Protein AF-L1J061-F1 (afdb_monomer_lite)

Organism: Guillardia theta (strain CCMP2712) (NCBI:txid905079)

pLDDT: mean 93.83, std 12.1, range [33.31, 98.88]

Structure (mmCIF, N/CA/C/O backbone):
data_AF-L1J061-F1
#
_entry.id   AF-L1J061-F1
#
loop_
_atom_site.group_PDB
_atom_site.id
_atom_site.type_symbol
_atom_site.label_atom_id
_atom_site.label_alt_id
_atom_site.label_comp_id
_atom_site.label_asym_id
_atom_site.label_entity_id
_atom_site.label_seq_id
_atom_site.pdbx_PDB_ins_code
_atom_site.Cartn_x
_atom_site.Cartn_y
_atom_site.Cartn_z
_atom_site.occupancy
_atom_site.B_iso_or_equiv
_atom_site.auth_seq_id
_atom_site.auth_comp_id
_atom_site.auth_asym_id
_atom_site.auth_atom_id
_atom_site.pdbx_PDB_model_num
ATOM 1 N N . MET A 1 1 ? 3.380 5.075 -16.850 1.00 95.19 1 MET A N 1
ATOM 2 C CA . MET A 1 1 ? 2.898 6.401 -16.403 1.00 95.19 1 MET A CA 1
ATOM 3 C C . MET A 1 1 ? 3.981 7.424 -16.669 1.00 95.19 1 MET A C 1
ATOM 5 O O . MET A 1 1 ? 5.150 7.070 -16.570 1.00 95.19 1 MET A O 1
ATOM 9 N N . ASN A 1 2 ? 3.601 8.640 -17.056 1.00 95.25 2 ASN A N 1
ATOM 10 C CA . ASN A 1 2 ? 4.540 9.756 -17.216 1.00 95.25 2 ASN A CA 1
ATOM 11 C C . ASN A 1 2 ? 4.796 10.473 -15.870 1.00 95.25 2 ASN A C 1
ATOM 13 O O . ASN A 1 2 ? 4.214 10.103 -14.850 1.00 95.25 2 ASN A O 1
ATOM 17 N N . VAL A 1 3 ? 5.642 11.511 -15.877 1.00 97.06 3 VAL A N 1
ATOM 18 C CA . VAL A 1 3 ? 5.985 12.310 -14.685 1.00 97.06 3 VAL A CA 1
ATOM 19 C C . VAL A 1 3 ? 4.749 12.862 -13.968 1.00 97.06 3 VAL A C 1
ATOM 21 O O . VAL A 1 3 ? 4.656 12.754 -12.750 1.00 97.06 3 VAL A O 1
ATOM 24 N N . GLU A 1 4 ? 3.796 13.449 -14.695 1.00 97.75 4 GLU A N 1
ATOM 25 C CA . GLU A 1 4 ? 2.599 14.062 -14.099 1.00 97.75 4 GLU A CA 1
ATOM 26 C C . GLU A 1 4 ? 1.710 13.019 -13.417 1.00 97.75 4 GLU A C 1
ATOM 28 O O . GLU A 1 4 ? 1.216 13.241 -12.314 1.00 97.75 4 GLU A O 1
ATOM 33 N N . GLU A 1 5 ? 1.541 11.861 -14.054 1.00 97.88 5 GLU A N 1
ATOM 34 C CA . GLU A 1 5 ? 0.750 10.754 -13.526 1.00 97.88 5 GLU A CA 1
ATOM 35 C C . GLU A 1 5 ? 1.397 10.129 -12.289 1.00 97.88 5 GLU A C 1
ATOM 37 O O . GLU A 1 5 ? 0.685 9.887 -11.316 1.00 97.88 5 GLU A O 1
ATOM 42 N N . VAL A 1 6 ? 2.723 9.917 -12.300 1.00 98.44 6 VAL A N 1
ATOM 43 C CA . VAL A 1 6 ? 3.486 9.416 -11.140 1.00 98.44 6 VAL A CA 1
ATOM 44 C C . VAL A 1 6 ? 3.450 10.421 -9.985 1.00 98.44 6 VAL A C 1
ATOM 46 O O . VAL A 1 6 ? 3.185 10.048 -8.844 1.00 98.44 6 VAL A O 1
ATOM 49 N N . ASN A 1 7 ? 3.627 11.710 -10.276 1.00 98.62 7 ASN A N 1
ATOM 50 C CA . ASN A 1 7 ? 3.511 12.772 -9.280 1.00 98.62 7 ASN A CA 1
ATOM 51 C C . ASN A 1 7 ? 2.115 12.801 -8.648 1.00 98.62 7 ASN A C 1
ATOM 53 O O . ASN A 1 7 ? 1.988 12.897 -7.429 1.00 98.62 7 ASN A O 1
ATOM 57 N N . PHE A 1 8 ? 1.066 12.699 -9.468 1.00 97.88 8 PHE A N 1
ATOM 58 C CA . PHE A 1 8 ? -0.311 12.690 -8.990 1.00 97.88 8 PHE A CA 1
ATOM 59 C C . PHE A 1 8 ? -0.587 11.489 -8.079 1.00 97.88 8 PHE A C 1
ATOM 61 O O . PHE A 1 8 ? -1.077 11.681 -6.968 1.00 97.88 8 PHE A O 1
ATOM 68 N N . ILE A 1 9 ? -0.259 10.267 -8.514 1.00 98.38 9 ILE A N 1
ATOM 69 C CA . ILE A 1 9 ? -0.513 9.063 -7.710 1.00 98.38 9 ILE A CA 1
ATOM 70 C C . ILE A 1 9 ? 0.325 9.044 -6.428 1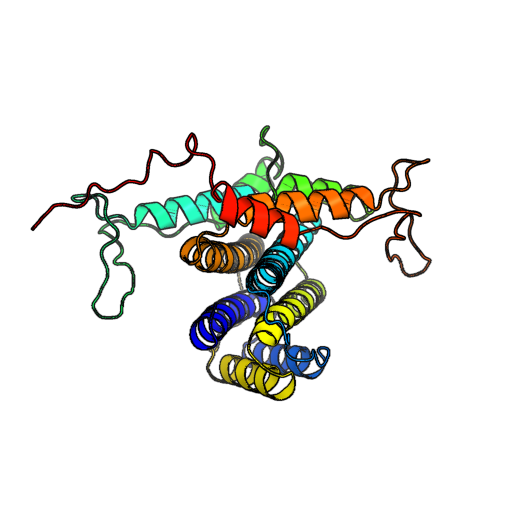.00 98.38 9 ILE A C 1
ATOM 72 O O . ILE A 1 9 ? -0.213 8.737 -5.370 1.00 98.38 9 ILE A O 1
ATOM 76 N N . GLY A 1 10 ? 1.594 9.460 -6.490 1.00 98.44 10 GLY A N 1
ATOM 77 C CA . GLY A 1 10 ? 2.449 9.581 -5.309 1.00 98.44 10 GLY A CA 1
ATOM 78 C C . GLY A 1 10 ? 1.891 10.556 -4.284 1.00 98.44 10 GLY A C 1
ATOM 79 O O . GLY A 1 10 ? 1.867 10.250 -3.096 1.00 98.44 10 GLY A O 1
ATOM 80 N N . LYS A 1 11 ? 1.367 11.702 -4.738 1.00 98.50 11 LYS A N 1
ATOM 81 C CA . LYS A 1 11 ? 0.682 12.644 -3.852 1.00 98.50 11 LYS A CA 1
ATOM 82 C C . LYS A 1 11 ? -0.539 12.002 -3.185 1.00 98.50 11 LYS A C 1
ATOM 84 O O . LYS A 1 11 ? -0.699 12.166 -1.983 1.00 98.50 11 LYS A O 1
ATOM 89 N N . MET A 1 12 ? -1.387 11.301 -3.943 1.00 98.31 12 MET A N 1
ATOM 90 C CA . MET A 1 12 ? -2.573 10.649 -3.372 1.00 98.31 12 MET A CA 1
ATOM 91 C C . MET A 1 12 ? -2.176 9.609 -2.319 1.00 98.31 12 MET A C 1
ATOM 93 O O . MET A 1 12 ? -2.720 9.632 -1.227 1.00 98.31 12 MET A O 1
ATOM 97 N N . ILE A 1 13 ? -1.170 8.772 -2.595 1.00 98.75 13 ILE A N 1
ATOM 98 C CA . ILE A 1 13 ? -0.658 7.794 -1.621 1.00 98.75 13 ILE A CA 1
ATOM 99 C C . ILE A 1 13 ? -0.134 8.496 -0.359 1.00 98.75 13 ILE A C 1
ATOM 101 O O . ILE A 1 13 ? -0.436 8.055 0.746 1.00 98.75 13 ILE A O 1
ATOM 105 N N . LEU A 1 14 ? 0.620 9.595 -0.493 1.00 98.44 14 LEU A N 1
ATOM 106 C CA . LEU A 1 14 ? 1.118 10.340 0.668 1.00 98.44 14 LEU A CA 1
ATOM 107 C C . LEU A 1 14 ? 0.007 11.028 1.473 1.00 98.44 14 LEU A C 1
ATOM 109 O O . LEU A 1 14 ? 0.139 11.122 2.691 1.00 98.44 14 LEU A O 1
ATOM 113 N N . ASP A 1 15 ? -1.068 11.494 0.830 1.00 98.31 15 ASP A N 1
ATOM 114 C CA . ASP A 1 15 ? -2.237 12.028 1.540 1.00 98.31 15 ASP A CA 1
ATOM 115 C C . ASP A 1 15 ? -2.855 10.929 2.438 1.00 98.31 15 ASP A C 1
ATOM 117 O O . ASP A 1 15 ? -3.084 11.179 3.619 1.00 98.31 15 ASP A O 1
ATOM 121 N N . GLU A 1 16 ? -3.005 9.696 1.942 1.00 98.69 16 GLU A N 1
ATOM 122 C CA . GLU A 1 16 ? -3.530 8.574 2.744 1.00 98.69 16 GLU A CA 1
ATOM 123 C C . GLU A 1 16 ? -2.538 8.084 3.819 1.00 98.69 16 GLU A C 1
ATOM 125 O O . GLU A 1 16 ? -2.922 7.688 4.920 1.00 98.69 16 GLU A O 1
ATOM 130 N N . VAL A 1 17 ? -1.228 8.167 3.560 1.00 98.69 17 VAL A N 1
ATOM 131 C CA . VAL A 1 17 ? -0.200 7.934 4.592 1.00 98.69 17 VAL A CA 1
ATOM 132 C C . VAL A 1 17 ? -0.309 8.965 5.721 1.00 98.69 17 VAL A C 1
ATOM 134 O O . VAL A 1 17 ? -0.084 8.625 6.885 1.00 98.69 17 VAL A O 1
ATOM 137 N N . MET A 1 18 ? -0.667 10.216 5.416 1.00 98.44 18 MET A N 1
ATOM 138 C CA . MET A 1 18 ? -0.926 11.229 6.443 1.00 98.44 18 MET A CA 1
ATOM 139 C C . MET A 1 18 ? -2.172 10.895 7.274 1.00 98.44 18 MET A C 1
ATOM 141 O O . MET A 1 18 ? -2.146 11.117 8.486 1.00 98.44 18 MET A O 1
ATOM 145 N N . GLU A 1 19 ? -3.218 10.323 6.667 1.00 98.44 19 GLU A N 1
ATOM 146 C CA . GLU A 1 19 ? -4.397 9.810 7.387 1.00 98.44 19 GLU A CA 1
ATOM 147 C C . GLU A 1 19 ? -4.012 8.652 8.320 1.00 98.44 19 GLU A C 1
ATOM 149 O O . GLU A 1 19 ? -4.315 8.689 9.515 1.00 98.44 19 GLU A O 1
ATOM 154 N N . LEU A 1 20 ? -3.202 7.702 7.839 1.00 98.69 20 LEU A N 1
ATOM 155 C CA . LEU A 1 20 ? -2.657 6.624 8.666 1.00 98.69 20 LEU A CA 1
ATOM 156 C C . LEU A 1 20 ? -1.828 7.155 9.851 1.00 98.69 20 LEU A C 1
ATOM 158 O O . LEU A 1 20 ? -1.995 6.697 10.983 1.00 98.69 20 LEU A O 1
ATOM 162 N N . LEU A 1 21 ? -0.937 8.127 9.629 1.00 98.56 21 LEU A N 1
ATOM 163 C CA . LEU A 1 21 ? -0.113 8.718 10.692 1.00 98.56 21 LEU A CA 1
ATOM 164 C C . LEU A 1 21 ? -0.959 9.467 11.733 1.00 98.56 21 LEU A C 1
ATOM 166 O O . LEU A 1 21 ? -0.643 9.416 12.926 1.00 98.56 21 LEU A O 1
ATOM 170 N N . ALA A 1 22 ? -2.052 10.113 11.319 1.00 98.31 22 ALA A N 1
ATOM 171 C CA . ALA A 1 22 ? -2.965 10.809 12.225 1.00 98.31 22 ALA A CA 1
ATOM 172 C C . ALA A 1 22 ? -3.604 9.871 13.266 1.00 98.31 22 ALA A C 1
ATOM 174 O O . ALA A 1 22 ? -4.005 10.322 14.338 1.00 98.31 22 ALA A O 1
ATOM 175 N N . THR A 1 23 ? -3.626 8.557 13.020 1.00 98.44 23 THR A N 1
ATOM 176 C CA . THR A 1 23 ? -4.105 7.562 13.998 1.00 98.44 23 THR A CA 1
ATOM 177 C C . THR A 1 23 ? -3.215 7.464 15.243 1.00 98.44 23 THR A C 1
ATOM 179 O O . THR A 1 23 ? -3.670 7.026 16.299 1.00 98.44 23 THR A O 1
ATOM 182 N N . VAL A 1 24 ? -1.952 7.903 15.163 1.00 98.19 24 VAL A N 1
ATOM 183 C CA . VAL A 1 24 ? -0.971 7.752 16.252 1.00 98.19 24 VAL A CA 1
ATOM 184 C C . VAL A 1 24 ? -0.284 9.057 16.653 1.00 98.19 24 VAL A C 1
ATOM 186 O O . VAL A 1 24 ? 0.104 9.200 17.816 1.00 98.19 24 VAL A O 1
ATOM 189 N N . MET A 1 25 ? -0.184 10.050 15.766 1.00 97.44 25 MET A N 1
ATOM 190 C CA . MET A 1 25 ? 0.569 11.280 16.033 1.00 97.44 25 MET A CA 1
ATOM 191 C C . MET A 1 25 ? -0.112 12.547 15.505 1.00 97.44 25 MET A C 1
ATOM 193 O O . MET A 1 25 ? -1.007 12.505 14.669 1.00 97.44 25 MET A O 1
ATOM 197 N N . ARG A 1 26 ? 0.294 13.698 16.053 1.00 98.00 26 ARG A N 1
ATOM 198 C CA . ARG A 1 26 ? -0.218 15.020 15.658 1.00 98.00 26 ARG A CA 1
ATOM 199 C C . ARG A 1 26 ? 0.385 15.463 14.317 1.00 98.00 26 ARG A C 1
ATOM 201 O O . ARG A 1 26 ? 1.503 15.042 14.009 1.00 98.00 26 ARG A O 1
ATOM 208 N N . PRO A 1 27 ? -0.306 16.322 13.548 1.00 97.19 27 PRO A N 1
ATOM 209 C CA . PRO A 1 27 ? 0.063 16.607 12.162 1.00 97.19 27 PRO A CA 1
ATOM 210 C C . PRO A 1 27 ? 1.484 17.150 11.981 1.00 97.19 27 PRO A C 1
ATOM 212 O O . PRO A 1 27 ? 2.171 16.740 11.050 1.00 97.19 27 PRO A O 1
ATOM 215 N N . GLU A 1 28 ? 1.971 18.007 12.881 1.00 97.44 28 GLU A N 1
ATOM 216 C CA . GLU A 1 28 ? 3.336 18.534 12.800 1.00 97.44 28 GLU A CA 1
ATOM 217 C C . GLU A 1 28 ? 4.395 17.430 12.945 1.00 97.44 28 GLU A C 1
ATOM 219 O O . GLU A 1 28 ? 5.363 17.389 12.189 1.00 97.44 28 GLU A O 1
ATOM 224 N N . VAL A 1 29 ? 4.159 16.472 13.848 1.00 98.12 29 VAL A N 1
ATOM 225 C CA . VAL A 1 29 ? 5.049 15.324 14.067 1.00 98.12 29 VAL A CA 1
ATOM 226 C C . VAL A 1 29 ? 4.965 14.346 12.895 1.00 98.12 29 VAL A C 1
ATOM 228 O O . VAL A 1 29 ? 5.995 13.838 12.459 1.00 98.12 29 VAL A O 1
ATOM 231 N N . ALA A 1 30 ? 3.762 14.117 12.355 1.00 98.12 30 ALA A N 1
ATOM 232 C CA . ALA A 1 30 ? 3.547 13.273 11.178 1.00 98.12 30 ALA A CA 1
ATOM 233 C C . ALA A 1 30 ? 4.310 13.796 9.955 1.00 98.12 30 ALA A C 1
ATOM 235 O O . ALA A 1 30 ? 5.050 13.043 9.321 1.00 98.12 30 ALA A O 1
ATOM 236 N N . LYS A 1 31 ? 4.185 15.095 9.656 1.00 98.38 31 LYS A N 1
ATOM 237 C CA . LYS A 1 31 ? 4.883 15.727 8.528 1.00 98.38 31 LYS A CA 1
ATOM 238 C C . LYS A 1 31 ? 6.396 15.655 8.687 1.00 98.38 31 LYS A C 1
ATOM 240 O O . LYS A 1 31 ? 7.096 15.337 7.727 1.00 98.38 31 LYS A O 1
ATOM 245 N N . ASP A 1 32 ? 6.909 15.942 9.880 1.00 98.25 32 ASP A N 1
ATOM 246 C CA . ASP A 1 32 ? 8.347 15.877 10.138 1.00 98.25 32 ASP A CA 1
ATOM 247 C C . ASP A 1 32 ? 8.878 14.445 10.018 1.00 98.25 32 ASP A C 1
ATOM 249 O O . ASP A 1 32 ? 9.869 14.232 9.320 1.00 98.25 32 ASP A O 1
ATOM 253 N N . ALA A 1 33 ? 8.174 13.457 10.579 1.00 98.00 33 ALA A N 1
ATOM 254 C CA . ALA A 1 33 ? 8.532 12.048 10.432 1.00 98.00 33 ALA A CA 1
ATOM 255 C C . ALA A 1 33 ? 8.558 11.616 8.958 1.00 98.00 33 ALA A C 1
ATOM 257 O O . ALA A 1 33 ? 9.525 11.000 8.515 1.00 98.00 33 ALA A O 1
ATOM 258 N N . LEU A 1 34 ? 7.540 11.988 8.176 1.00 98.06 34 LEU A N 1
ATOM 259 C CA . LEU A 1 34 ? 7.447 11.617 6.767 1.00 98.06 34 LEU A CA 1
ATOM 260 C C . LEU A 1 34 ? 8.571 12.242 5.927 1.00 98.06 34 LEU A C 1
ATOM 262 O O . LEU A 1 34 ? 9.193 11.551 5.120 1.00 98.06 34 LEU A O 1
ATOM 266 N N . LYS A 1 35 ? 8.904 13.519 6.162 1.00 98.62 35 LYS A N 1
ATOM 267 C CA . LYS A 1 35 ? 10.067 14.170 5.531 1.00 98.62 35 LYS A CA 1
ATOM 268 C C . LYS A 1 35 ? 11.377 13.483 5.912 1.00 98.62 35 LYS A C 1
ATOM 270 O O . LYS A 1 35 ? 12.219 13.293 5.037 1.00 98.62 35 LYS A O 1
ATOM 275 N N . THR A 1 36 ? 11.545 13.089 7.176 1.00 98.56 36 THR A N 1
ATOM 276 C CA . THR A 1 36 ? 12.719 12.325 7.621 1.00 98.56 36 THR A CA 1
ATOM 277 C C . THR A 1 36 ? 12.806 10.982 6.905 1.00 98.56 36 THR A C 1
ATOM 279 O O . THR A 1 36 ? 13.868 10.653 6.387 1.00 98.56 36 THR A O 1
ATOM 282 N N . TYR A 1 37 ? 11.703 10.238 6.789 1.00 98.50 37 TYR A N 1
ATOM 283 C CA . TYR A 1 37 ? 11.704 8.964 6.068 1.00 98.50 37 TYR A CA 1
ATOM 284 C C . TYR A 1 37 ? 12.079 9.140 4.602 1.00 98.50 37 TYR A C 1
ATOM 286 O O . TYR A 1 37 ? 12.918 8.387 4.116 1.00 98.50 37 TYR A O 1
ATOM 294 N N . ILE A 1 38 ? 11.540 10.153 3.918 1.00 98.56 38 ILE A N 1
ATOM 295 C CA . ILE A 1 38 ? 11.908 10.466 2.529 1.00 98.56 38 ILE A CA 1
ATOM 296 C C . ILE A 1 38 ? 13.404 10.794 2.419 1.00 98.56 38 ILE A C 1
ATOM 298 O O . ILE A 1 38 ? 14.075 10.316 1.507 1.00 98.56 38 ILE A O 1
ATOM 302 N N . GLU A 1 39 ? 13.944 11.590 3.343 1.00 98.12 39 GLU A N 1
ATOM 303 C CA . GLU A 1 39 ? 15.354 11.989 3.326 1.00 98.12 39 GLU A CA 1
ATOM 304 C C . GLU A 1 39 ? 16.299 10.798 3.555 1.00 98.12 39 GLU A C 1
ATOM 306 O O . GLU A 1 39 ? 17.265 10.628 2.809 1.00 98.12 39 GLU A O 1
ATOM 311 N N . GLU A 1 40 ? 15.992 9.948 4.540 1.00 97.12 40 GLU A N 1
ATOM 312 C CA . GLU A 1 40 ? 16.790 8.774 4.928 1.00 97.12 40 GLU A CA 1
ATOM 313 C C . GLU A 1 40 ? 16.620 7.568 3.992 1.00 97.12 40 GLU A C 1
ATOM 315 O O . GLU A 1 40 ? 17.369 6.590 4.085 1.00 97.12 40 GLU A O 1
ATOM 320 N N . SER A 1 41 ? 15.627 7.604 3.103 1.00 96.50 41 SER A N 1
ATOM 321 C CA . SER A 1 41 ? 15.434 6.572 2.085 1.00 96.50 41 SER A CA 1
ATOM 322 C C . SER A 1 41 ? 16.612 6.534 1.113 1.00 96.50 41 SER A C 1
ATOM 324 O O . SER A 1 41 ? 17.345 7.513 0.938 1.00 96.50 41 SER A O 1
ATOM 326 N N . LYS A 1 42 ? 16.818 5.384 0.468 1.00 94.00 42 LYS A N 1
ATOM 327 C CA . LYS A 1 42 ? 17.949 5.195 -0.449 1.00 94.00 42 LYS A CA 1
ATOM 328 C C . LYS A 1 42 ? 17.861 6.159 -1.632 1.00 94.00 42 LYS A C 1
ATOM 330 O O . LYS A 1 42 ? 16.779 6.427 -2.147 1.00 94.00 42 LYS A O 1
ATOM 335 N N . ASP A 1 43 ? 19.016 6.621 -2.099 1.00 96.06 43 ASP A N 1
ATOM 336 C CA . ASP A 1 43 ? 19.104 7.343 -3.366 1.00 96.06 43 ASP A CA 1
ATOM 337 C C . ASP A 1 43 ? 19.020 6.340 -4.516 1.00 96.06 43 ASP A C 1
ATOM 339 O O . ASP A 1 43 ? 19.985 5.638 -4.829 1.00 96.06 43 ASP A O 1
ATOM 343 N N . LEU A 1 44 ? 17.837 6.246 -5.117 1.00 94.25 44 LEU A N 1
ATOM 344 C CA . LEU A 1 44 ? 17.586 5.368 -6.250 1.00 94.25 44 LEU A CA 1
ATOM 345 C C . LEU A 1 44 ? 17.935 6.095 -7.556 1.00 94.25 44 LEU A C 1
ATOM 347 O O . LEU A 1 44 ? 17.440 7.202 -7.792 1.00 94.25 44 LEU A O 1
ATOM 351 N N . PRO A 1 45 ? 18.797 5.523 -8.414 1.00 93.31 45 PRO A N 1
ATOM 352 C CA . PRO A 1 45 ? 19.055 6.112 -9.718 1.00 93.31 45 PRO A CA 1
ATOM 353 C C . PRO A 1 45 ? 17.772 6.093 -10.552 1.00 93.31 45 PRO A C 1
ATOM 355 O O . PRO A 1 45 ? 16.978 5.160 -10.446 1.00 93.31 45 PRO A O 1
ATOM 358 N N . ILE A 1 46 ? 17.602 7.096 -11.418 1.00 93.62 46 ILE A N 1
ATOM 359 C CA . ILE A 1 46 ? 16.509 7.069 -12.390 1.00 93.62 46 ILE A CA 1
ATOM 360 C C . ILE A 1 46 ? 16.615 5.799 -13.242 1.00 93.62 46 ILE A C 1
ATOM 362 O O . ILE A 1 46 ? 17.703 5.433 -13.704 1.00 93.62 46 ILE A O 1
ATOM 366 N N . LEU A 1 47 ? 15.485 5.136 -13.462 1.00 90.69 47 LEU A N 1
ATOM 367 C CA . LEU A 1 47 ? 15.395 3.967 -14.318 1.00 90.69 47 LEU A CA 1
ATOM 368 C C . LEU A 1 47 ? 15.629 4.382 -15.775 1.00 90.69 47 LEU A C 1
ATOM 370 O O . LEU A 1 47 ? 14.717 4.789 -16.494 1.00 90.69 47 LEU A O 1
ATOM 374 N N . ALA A 1 48 ? 16.871 4.256 -16.226 1.00 81.75 48 ALA A N 1
ATOM 375 C CA . ALA A 1 48 ? 17.239 4.458 -17.618 1.00 81.75 48 ALA A CA 1
ATOM 376 C C . ALA A 1 48 ? 16.951 3.178 -18.420 1.00 81.75 48 ALA A C 1
ATOM 378 O O . ALA A 1 48 ? 17.819 2.318 -18.566 1.00 81.75 48 ALA A O 1
ATOM 379 N N . THR A 1 49 ? 15.725 3.035 -18.930 1.00 83.12 49 THR A N 1
ATOM 380 C CA . THR A 1 49 ? 15.356 1.938 -19.837 1.00 83.12 49 THR A CA 1
ATOM 381 C C . THR A 1 49 ? 14.645 2.450 -21.086 1.00 83.12 49 THR A C 1
ATOM 383 O O . THR A 1 49 ? 13.753 3.291 -21.007 1.00 83.12 49 THR A O 1
ATOM 386 N N . GLU A 1 50 ? 15.031 1.920 -22.248 1.00 84.62 50 GLU A N 1
ATOM 387 C CA . GLU A 1 50 ? 14.293 2.095 -23.508 1.00 84.62 50 GLU A CA 1
ATOM 388 C C . GLU A 1 50 ? 13.200 1.021 -23.682 1.00 84.62 50 GLU A C 1
ATOM 390 O O . GLU A 1 50 ? 12.333 1.140 -24.548 1.00 84.62 50 GLU A O 1
ATOM 395 N N . ASP A 1 51 ? 13.207 -0.026 -22.846 1.00 92.06 51 ASP A N 1
ATOM 396 C CA . ASP A 1 51 ? 12.181 -1.065 -22.849 1.00 92.06 51 ASP A CA 1
ATOM 397 C C . ASP A 1 51 ? 10.968 -0.622 -22.028 1.00 92.06 51 ASP A C 1
ATOM 399 O O . ASP A 1 51 ? 10.937 -0.712 -20.796 1.00 92.06 51 ASP A O 1
ATOM 403 N N . ASN A 1 52 ? 9.929 -0.193 -22.742 1.00 93.19 52 ASN A N 1
ATOM 404 C CA . ASN A 1 52 ? 8.657 0.216 -22.159 1.00 93.19 52 ASN A CA 1
ATOM 405 C C . ASN A 1 52 ? 8.007 -0.882 -21.291 1.00 93.19 52 ASN A C 1
ATOM 407 O O . ASN A 1 52 ? 7.320 -0.565 -20.324 1.00 93.19 52 ASN A O 1
ATOM 411 N N . SER A 1 53 ? 8.226 -2.165 -21.593 1.00 96.62 53 SER A N 1
ATOM 412 C CA . SER A 1 53 ? 7.690 -3.278 -20.791 1.00 96.62 53 SER A CA 1
ATOM 413 C C . SER A 1 53 ? 8.375 -3.347 -19.433 1.00 96.62 53 SER A C 1
ATOM 415 O O . SER A 1 53 ? 7.712 -3.593 -18.431 1.00 96.62 53 SER A O 1
ATOM 417 N N . ASN A 1 54 ? 9.686 -3.080 -19.392 1.00 96.62 54 ASN A N 1
ATOM 418 C CA . ASN A 1 54 ? 10.421 -2.994 -18.137 1.00 96.62 54 ASN A CA 1
ATOM 419 C C . ASN A 1 54 ? 9.949 -1.791 -17.319 1.00 96.62 54 ASN A C 1
ATOM 421 O O . ASN A 1 54 ? 9.657 -1.942 -16.145 1.00 96.62 54 ASN A O 1
ATOM 425 N N . LEU A 1 55 ? 9.787 -0.620 -17.944 1.00 96.75 55 LEU A N 1
ATOM 426 C CA . LEU A 1 55 ? 9.268 0.565 -17.252 1.00 96.75 55 LEU A CA 1
ATOM 427 C C . LEU A 1 55 ? 7.892 0.308 -16.613 1.00 96.75 55 LEU A C 1
ATOM 429 O O . LEU A 1 55 ? 7.662 0.685 -15.469 1.00 96.75 55 LEU A O 1
ATOM 433 N N . ILE A 1 56 ? 6.975 -0.336 -17.341 1.00 98.00 56 ILE A N 1
ATOM 434 C CA . ILE A 1 56 ? 5.651 -0.690 -16.810 1.00 98.00 56 ILE A CA 1
ATOM 435 C C . ILE A 1 56 ? 5.769 -1.726 -15.684 1.00 98.00 56 ILE A C 1
ATOM 437 O O . ILE A 1 56 ? 5.030 -1.625 -14.707 1.00 98.00 56 ILE A O 1
ATOM 441 N N . ALA A 1 57 ? 6.682 -2.693 -15.808 1.00 98.25 57 ALA A N 1
ATOM 442 C CA . ALA A 1 57 ? 6.913 -3.713 -14.792 1.00 98.25 57 ALA A CA 1
ATOM 443 C C . ALA A 1 57 ? 7.384 -3.109 -13.467 1.00 98.25 57 ALA A C 1
ATOM 445 O O . ALA A 1 57 ? 6.756 -3.382 -12.455 1.00 98.25 57 ALA A O 1
ATOM 446 N N . GLU A 1 58 ? 8.386 -2.226 -13.481 1.00 98.12 58 GLU A N 1
ATOM 447 C CA . GLU A 1 58 ? 8.867 -1.556 -12.259 1.00 98.12 58 GLU A CA 1
ATOM 448 C C . GLU A 1 58 ? 7.760 -0.704 -11.607 1.00 98.12 58 GLU A C 1
ATOM 450 O O . GLU A 1 58 ? 7.592 -0.700 -10.392 1.00 98.12 58 GLU A O 1
ATOM 455 N N . GLN A 1 59 ? 6.932 -0.018 -12.408 1.00 98.44 59 GLN A N 1
ATOM 456 C CA . GLN A 1 59 ? 5.791 0.740 -11.873 1.00 98.44 59 GLN A CA 1
ATOM 457 C C . GLN A 1 59 ? 4.715 -0.166 -11.253 1.00 98.44 59 GLN A C 1
ATOM 459 O O . GLN A 1 59 ? 4.076 0.222 -10.276 1.00 98.44 59 GLN A O 1
ATOM 464 N N . ALA A 1 60 ? 4.478 -1.346 -11.833 1.00 98.62 60 ALA A N 1
ATOM 465 C CA . ALA A 1 60 ? 3.521 -2.318 -11.312 1.00 98.62 60 ALA A CA 1
ATOM 466 C C . ALA A 1 60 ? 4.043 -3.018 -10.049 1.00 98.62 60 ALA A C 1
ATOM 468 O O . ALA A 1 60 ? 3.263 -3.222 -9.122 1.00 98.62 60 ALA A O 1
ATOM 469 N N . ASP A 1 61 ? 5.337 -3.344 -10.010 1.00 98.62 61 ASP A N 1
ATOM 470 C CA . ASP A 1 61 ? 6.012 -3.956 -8.862 1.00 98.62 61 ASP A CA 1
ATOM 471 C C . ASP A 1 61 ? 5.930 -3.035 -7.640 1.00 98.62 61 ASP A C 1
ATOM 473 O O . ASP A 1 61 ? 5.362 -3.432 -6.627 1.00 98.62 61 ASP A O 1
ATOM 477 N N . ALA A 1 62 ? 6.297 -1.755 -7.789 1.00 98.56 62 ALA A N 1
ATOM 478 C CA . ALA A 1 62 ? 6.182 -0.765 -6.716 1.00 98.56 62 ALA A CA 1
ATOM 479 C C . ALA A 1 62 ? 4.744 -0.638 -6.169 1.00 98.56 62 ALA A C 1
ATOM 481 O O . ALA A 1 62 ? 4.524 -0.544 -4.961 1.00 98.56 62 ALA A O 1
ATOM 482 N N . PHE A 1 63 ? 3.723 -0.673 -7.036 1.00 98.81 63 PHE A N 1
ATOM 483 C CA . PHE A 1 63 ? 2.326 -0.671 -6.584 1.00 98.81 63 PHE A CA 1
ATOM 484 C C . PHE A 1 63 ? 1.937 -1.933 -5.812 1.00 98.81 63 PHE A C 1
ATOM 486 O O . PHE A 1 63 ? 1.194 -1.837 -4.828 1.00 98.81 63 PHE A O 1
ATOM 493 N N . VAL A 1 64 ? 2.394 -3.103 -6.261 1.00 98.75 64 VAL A N 1
ATOM 494 C CA . VAL A 1 64 ? 2.128 -4.368 -5.573 1.00 98.75 64 VAL A CA 1
ATOM 495 C C . VAL A 1 64 ? 2.863 -4.421 -4.244 1.00 98.75 64 VAL A C 1
ATOM 497 O O . VAL A 1 64 ? 2.247 -4.834 -3.266 1.00 98.75 64 VAL A O 1
ATOM 500 N N . ASP A 1 65 ? 4.105 -3.957 -4.161 1.00 98.81 65 ASP A N 1
ATOM 501 C CA . ASP A 1 65 ? 4.874 -3.976 -2.919 1.00 98.81 65 ASP A CA 1
ATOM 502 C C . ASP A 1 65 ? 4.264 -3.056 -1.857 1.00 98.81 65 ASP A C 1
ATOM 504 O O . ASP A 1 65 ? 4.056 -3.506 -0.725 1.00 98.81 65 ASP A O 1
ATOM 508 N N . ILE A 1 66 ? 3.824 -1.842 -2.223 1.00 98.81 66 ILE A N 1
ATOM 509 C CA . ILE A 1 66 ? 3.028 -0.973 -1.333 1.00 98.81 66 ILE A CA 1
ATOM 510 C C . ILE A 1 66 ? 1.839 -1.750 -0.759 1.00 98.81 66 ILE A C 1
ATOM 512 O O . ILE A 1 66 ? 1.641 -1.802 0.459 1.00 98.81 66 ILE A O 1
ATOM 516 N N . TYR A 1 67 ? 1.055 -2.393 -1.627 1.00 98.62 67 TYR A N 1
ATOM 517 C CA . TYR A 1 67 ? -0.121 -3.136 -1.194 1.00 98.62 67 TYR A CA 1
ATOM 518 C C . TYR A 1 67 ? 0.232 -4.358 -0.337 1.00 98.62 67 TYR A C 1
ATOM 520 O O . TYR A 1 67 ? -0.417 -4.619 0.678 1.00 98.62 67 TYR A O 1
ATOM 528 N N . TYR A 1 68 ? 1.285 -5.091 -0.696 1.00 98.75 68 TYR A N 1
ATOM 529 C CA . TYR A 1 68 ? 1.737 -6.274 0.024 1.00 98.75 68 TYR A CA 1
ATOM 530 C C . TYR A 1 68 ? 2.181 -5.916 1.446 1.00 98.75 68 TYR A C 1
ATOM 532 O O . TYR A 1 68 ? 1.861 -6.640 2.395 1.00 98.75 68 TYR A O 1
ATOM 540 N N . TYR A 1 69 ? 2.866 -4.781 1.626 1.00 98.69 69 TYR A N 1
ATOM 541 C CA . TYR A 1 69 ? 3.215 -4.272 2.949 1.00 98.69 69 TYR A CA 1
ATOM 542 C C . TYR A 1 69 ? 1.976 -3.877 3.760 1.00 98.69 69 TYR A C 1
ATOM 544 O O . TYR A 1 69 ? 1.891 -4.269 4.928 1.00 98.69 69 TYR A O 1
ATOM 552 N N . CYS A 1 70 ? 0.994 -3.193 3.159 1.00 98.81 70 CYS A N 1
ATOM 553 C CA . CYS A 1 70 ? -0.284 -2.883 3.814 1.00 98.81 70 CYS A CA 1
ATOM 554 C C . CYS A 1 70 ? -1.002 -4.161 4.283 1.00 98.81 70 CYS A C 1
ATOM 556 O O . CYS A 1 70 ? -1.401 -4.274 5.445 1.00 98.81 70 CYS A O 1
ATOM 558 N N . LEU A 1 71 ? -1.097 -5.174 3.413 1.00 98.75 71 LEU A N 1
ATOM 559 C CA . LEU A 1 71 ? -1.677 -6.476 3.752 1.00 98.75 71 LEU A CA 1
ATOM 560 C C . LEU A 1 71 ? -0.903 -7.187 4.863 1.00 98.75 71 LEU A C 1
ATOM 562 O O . LEU A 1 71 ? -1.513 -7.798 5.737 1.00 98.75 71 LEU A O 1
ATOM 566 N N . ASN A 1 72 ? 0.430 -7.118 4.858 1.00 98.44 72 ASN A N 1
ATOM 567 C CA . ASN A 1 72 ? 1.249 -7.752 5.889 1.00 98.44 72 ASN A CA 1
ATOM 568 C C . ASN A 1 72 ? 1.086 -7.060 7.248 1.00 98.44 72 ASN A C 1
ATOM 570 O O . ASN A 1 72 ? 0.987 -7.749 8.266 1.00 98.44 72 ASN A O 1
ATOM 574 N N . ALA A 1 73 ? 1.031 -5.726 7.273 1.00 98.62 73 ALA A N 1
ATOM 575 C CA . ALA A 1 73 ? 0.760 -4.957 8.484 1.00 98.62 73 ALA A CA 1
ATOM 576 C C . ALA A 1 73 ? -0.622 -5.304 9.063 1.00 98.62 73 ALA A C 1
ATOM 578 O O . ALA A 1 73 ? -0.726 -5.658 10.238 1.00 98.62 73 ALA A O 1
ATOM 579 N N . ALA A 1 74 ? -1.658 -5.327 8.223 1.00 98.62 74 ALA A N 1
ATOM 580 C CA . ALA A 1 74 ? -3.008 -5.710 8.626 1.00 98.62 74 ALA A CA 1
ATOM 581 C C . ALA A 1 74 ? -3.107 -7.176 9.088 1.00 98.62 74 ALA A C 1
ATOM 583 O O . ALA A 1 74 ? -3.708 -7.465 10.124 1.00 98.62 74 ALA A O 1
ATOM 584 N N . ALA A 1 75 ? -2.451 -8.112 8.393 1.00 98.25 75 ALA A N 1
ATOM 585 C CA . ALA A 1 75 ? -2.450 -9.527 8.765 1.00 98.25 75 ALA A CA 1
ATOM 586 C C . ALA A 1 75 ? -1.825 -9.769 10.149 1.00 98.25 75 ALA A C 1
ATOM 588 O O . ALA A 1 75 ? -2.349 -10.575 10.924 1.00 98.25 75 ALA A O 1
ATOM 589 N N . LYS A 1 76 ? -0.753 -9.042 10.498 1.00 98.38 76 LYS A N 1
ATOM 590 C CA . LYS A 1 76 ? -0.140 -9.069 11.842 1.00 98.38 76 LYS A CA 1
ATOM 591 C C . LYS A 1 76 ? -1.072 -8.578 12.945 1.00 98.38 76 LYS A C 1
ATOM 593 O O . LYS A 1 76 ? -0.852 -8.884 14.115 1.00 98.38 76 LYS A O 1
ATOM 598 N N . LYS A 1 77 ? -2.108 -7.835 12.565 1.00 98.56 77 LYS A N 1
ATOM 599 C CA . LYS A 1 77 ? -3.120 -7.265 13.452 1.00 98.56 77 LYS A CA 1
ATOM 600 C C . LYS A 1 77 ? -4.460 -7.964 13.393 1.00 98.56 77 LYS A C 1
ATOM 602 O O . LYS A 1 77 ? -5.387 -7.529 14.063 1.00 98.56 77 LYS A O 1
ATOM 607 N N . GLY A 1 78 ? -4.546 -9.054 12.638 1.00 97.81 78 GLY A N 1
ATOM 608 C CA . GLY A 1 78 ? -5.779 -9.806 12.491 1.00 97.81 78 GLY A CA 1
ATOM 609 C C . GLY A 1 78 ? -6.842 -9.040 11.714 1.00 97.81 78 GLY A C 1
ATOM 610 O O . GLY A 1 78 ? -8.012 -9.328 11.893 1.00 97.81 78 GLY A O 1
ATOM 611 N N . VAL A 1 79 ? -6.478 -8.067 10.876 1.00 98.44 79 VAL A N 1
ATOM 612 C CA . VAL A 1 79 ? -7.426 -7.333 10.027 1.00 98.44 79 VAL A CA 1
ATOM 613 C C . VAL A 1 79 ? -7.434 -7.948 8.631 1.00 98.44 79 VAL A C 1
ATOM 615 O O . VAL A 1 79 ? -6.395 -8.049 7.974 1.00 98.44 79 VAL A O 1
ATOM 618 N N . ASN A 1 80 ? -8.613 -8.336 8.150 1.00 98.00 80 ASN A N 1
ATOM 619 C CA . ASN A 1 80 ? -8.802 -8.817 6.787 1.00 98.00 80 ASN A CA 1
ATOM 620 C C . ASN A 1 80 ? -9.151 -7.649 5.851 1.00 98.00 80 ASN A C 1
ATOM 622 O O . ASN A 1 80 ? -10.320 -7.289 5.699 1.00 98.00 80 ASN A O 1
ATOM 626 N N . LEU A 1 81 ? -8.136 -7.079 5.189 1.00 98.12 81 LEU A N 1
ATOM 627 C CA . LEU A 1 81 ? -8.330 -5.953 4.265 1.00 98.12 81 LEU A CA 1
ATOM 628 C C . LEU A 1 81 ? -9.141 -6.305 3.014 1.00 98.12 81 LEU A C 1
ATOM 630 O O . LEU A 1 81 ? -9.688 -5.398 2.400 1.00 98.12 81 LEU A O 1
ATOM 634 N N . SER A 1 82 ? -9.261 -7.578 2.622 1.00 97.25 82 SER A N 1
ATOM 635 C CA . SER A 1 82 ? -10.102 -7.932 1.470 1.00 97.25 82 SER A CA 1
ATOM 636 C C . SER A 1 82 ? -11.587 -7.682 1.763 1.00 97.25 82 SER A C 1
ATOM 638 O O . SER A 1 82 ? -12.309 -7.228 0.883 1.00 97.25 82 SER A O 1
ATOM 640 N N . ALA A 1 83 ? -12.039 -7.909 3.001 1.00 96.62 83 ALA A N 1
ATOM 641 C CA . ALA A 1 83 ? -13.406 -7.582 3.408 1.00 96.62 83 ALA A CA 1
ATOM 642 C C . ALA A 1 83 ? -13.621 -6.063 3.539 1.00 96.62 83 ALA A C 1
ATOM 644 O O . ALA A 1 83 ? -14.647 -5.544 3.104 1.00 96.62 83 ALA A O 1
ATOM 645 N N . ILE A 1 84 ? -12.623 -5.333 4.050 1.00 98.12 84 ILE A N 1
ATOM 646 C CA . ILE A 1 84 ? -12.654 -3.861 4.105 1.00 98.12 84 ILE A CA 1
ATOM 647 C C . ILE A 1 84 ? -12.721 -3.268 2.692 1.00 98.12 84 ILE A C 1
ATOM 649 O O . ILE A 1 84 ? -13.546 -2.395 2.421 1.00 98.12 84 ILE A O 1
ATOM 653 N N . PHE A 1 85 ? -11.923 -3.803 1.762 1.00 97.94 85 PHE A N 1
ATOM 654 C CA . PHE A 1 85 ? -11.959 -3.419 0.355 1.00 97.94 85 PHE A CA 1
ATOM 655 C C . PHE A 1 85 ? -13.356 -3.585 -0.244 1.00 97.94 85 PHE A C 1
ATOM 657 O O . PHE A 1 85 ? -13.795 -2.698 -0.966 1.00 97.94 85 PHE A O 1
ATOM 664 N N . ASP A 1 86 ? -14.084 -4.662 0.067 1.00 96.69 86 ASP A N 1
ATOM 665 C CA . ASP A 1 86 ? -15.445 -4.860 -0.451 1.00 96.69 86 ASP A CA 1
ATOM 666 C C . ASP A 1 86 ? -16.404 -3.758 0.015 1.00 96.69 86 ASP A C 1
ATOM 668 O O . ASP A 1 86 ? -17.201 -3.255 -0.780 1.00 96.69 86 ASP A O 1
ATOM 672 N N . VAL A 1 87 ? -16.307 -3.348 1.284 1.00 97.56 87 VAL A N 1
ATOM 673 C CA . VAL A 1 87 ? -17.125 -2.266 1.855 1.00 97.56 87 VAL A CA 1
ATOM 674 C C . VAL A 1 87 ? -16.820 -0.938 1.160 1.00 97.56 87 VAL A C 1
ATOM 676 O O . VAL A 1 87 ? -17.739 -0.252 0.696 1.00 97.56 87 VAL A O 1
ATOM 679 N N . VAL A 1 88 ? -15.536 -0.600 1.017 1.00 98.19 88 VAL A N 1
ATOM 680 C CA . VAL A 1 88 ? -15.082 0.615 0.321 1.00 98.19 88 VAL A CA 1
ATOM 681 C C . VAL A 1 88 ? -15.466 0.579 -1.160 1.00 98.19 88 VAL A C 1
ATOM 683 O O . VAL A 1 88 ? -16.015 1.546 -1.698 1.00 98.19 88 VAL A O 1
ATOM 686 N N . HIS A 1 89 ? -15.256 -0.553 -1.830 1.00 97.31 89 HIS A N 1
ATOM 687 C CA . HIS A 1 89 ? -15.595 -0.747 -3.234 1.00 97.31 89 HIS A CA 1
ATOM 688 C C . HIS A 1 89 ? -17.101 -0.615 -3.471 1.00 97.31 89 HIS A C 1
ATOM 690 O O . HIS A 1 89 ? -17.503 0.094 -4.394 1.00 97.31 89 HIS A O 1
ATOM 696 N N . ALA A 1 90 ? -17.940 -1.210 -2.621 1.00 97.88 90 ALA A N 1
ATOM 697 C CA . ALA A 1 90 ? -19.391 -1.077 -2.705 1.00 97.88 90 ALA A CA 1
ATOM 698 C C . ALA A 1 90 ? -19.836 0.388 -2.576 1.00 97.88 90 ALA A C 1
ATOM 700 O O . ALA A 1 90 ? -20.609 0.873 -3.408 1.00 97.88 90 ALA A O 1
ATOM 701 N N . ALA A 1 91 ? -19.298 1.128 -1.600 1.00 97.56 91 ALA A N 1
ATOM 702 C CA . ALA A 1 91 ? -19.589 2.552 -1.441 1.00 97.56 91 ALA A CA 1
ATOM 703 C C . ALA A 1 91 ? -19.107 3.377 -2.647 1.00 97.56 91 ALA A C 1
ATOM 705 O O . ALA A 1 91 ? -19.816 4.271 -3.120 1.00 97.56 91 ALA A O 1
ATOM 706 N N . ASN A 1 92 ? -17.936 3.060 -3.203 1.00 96.00 92 ASN A N 1
ATOM 707 C CA . ASN A 1 92 ? -17.414 3.705 -4.405 1.00 96.00 92 ASN A CA 1
ATOM 708 C C . ASN A 1 92 ? -18.295 3.438 -5.630 1.00 96.00 92 ASN A C 1
ATOM 710 O O . ASN A 1 92 ? -18.626 4.376 -6.356 1.00 96.00 92 ASN A O 1
ATOM 714 N N . MET A 1 93 ? -18.749 2.203 -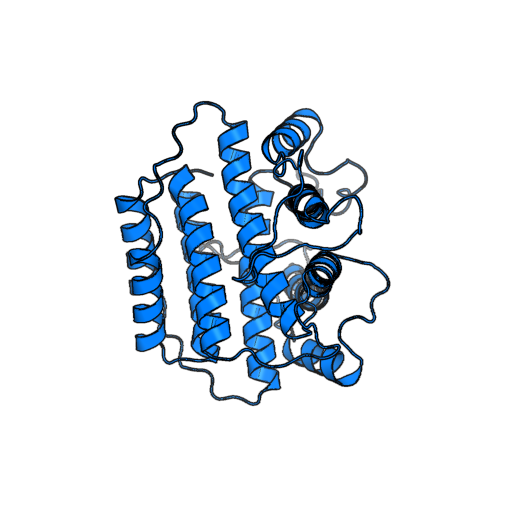5.829 1.00 96.31 93 MET A N 1
ATOM 715 C CA . MET A 1 93 ? -19.645 1.836 -6.927 1.00 96.31 93 MET A CA 1
ATOM 716 C C . MET A 1 93 ? -21.045 2.439 -6.772 1.00 96.31 93 MET A C 1
ATOM 718 O O . MET A 1 93 ? -21.662 2.813 -7.771 1.00 96.31 93 MET A O 1
ATOM 722 N N . ALA A 1 94 ? -21.509 2.644 -5.538 1.00 96.81 94 ALA A N 1
ATOM 723 C CA . ALA A 1 94 ? -22.756 3.345 -5.236 1.00 96.81 94 ALA A CA 1
ATOM 724 C C . ALA A 1 94 ? -22.728 4.845 -5.596 1.00 96.81 94 ALA A C 1
ATOM 726 O O . ALA A 1 94 ? -23.768 5.500 -5.559 1.00 96.81 94 ALA A O 1
ATOM 727 N N . LYS A 1 95 ? -21.571 5.409 -5.985 1.00 96.56 95 LYS A N 1
ATOM 728 C CA . LYS A 1 95 ? -21.480 6.780 -6.525 1.00 96.56 95 LYS A CA 1
ATOM 729 C C . LYS A 1 95 ? -22.032 6.904 -7.954 1.00 96.56 95 LYS A C 1
ATOM 731 O O . LYS A 1 95 ? -22.048 8.004 -8.502 1.00 96.56 95 LYS A O 1
ATOM 736 N N . ARG A 1 96 ? -22.460 5.804 -8.583 1.00 96.19 96 ARG A N 1
ATOM 737 C CA . ARG A 1 96 ? -23.167 5.847 -9.869 1.00 96.19 96 ARG A CA 1
ATOM 738 C C . ARG A 1 96 ? -24.498 6.569 -9.709 1.00 96.19 96 ARG A C 1
ATOM 740 O O . ARG A 1 96 ? -25.241 6.332 -8.760 1.00 96.19 96 ARG A O 1
ATOM 747 N N . ASP A 1 97 ? -24.810 7.433 -10.662 1.00 94.12 97 ASP A N 1
ATOM 748 C CA . ASP A 1 97 ? -26.105 8.086 -10.721 1.00 94.12 97 ASP A CA 1
ATOM 749 C C . ASP A 1 97 ? -27.209 7.028 -10.916 1.00 94.12 97 ASP A C 1
ATOM 751 O O . ASP A 1 97 ? -27.126 6.222 -11.847 1.00 94.12 97 ASP A O 1
ATOM 755 N N . PRO A 1 98 ? -28.251 7.008 -10.066 1.00 92.50 98 PRO A N 1
ATOM 756 C CA . PRO A 1 98 ? -29.254 5.946 -10.076 1.00 92.50 98 PRO A CA 1
ATOM 757 C C . PRO A 1 98 ? -30.158 5.972 -11.314 1.00 92.50 98 PRO A C 1
ATOM 759 O O . PRO A 1 98 ? -30.846 4.990 -11.578 1.00 92.50 98 PRO A O 1
ATOM 762 N N . LYS A 1 99 ? -30.188 7.078 -12.073 1.00 93.38 99 LYS A N 1
ATOM 763 C CA . LYS A 1 99 ? -30.995 7.190 -13.297 1.00 93.38 99 LYS A CA 1
ATOM 764 C C . LYS A 1 99 ? -30.251 6.665 -14.521 1.00 93.38 99 LYS A C 1
ATOM 766 O O . LYS A 1 99 ? -30.863 6.060 -15.392 1.00 93.38 99 LYS A O 1
ATOM 771 N N . THR A 1 100 ? -28.951 6.930 -14.602 1.00 93.81 100 THR A N 1
ATOM 772 C CA . THR A 1 100 ? -28.121 6.652 -15.783 1.00 93.81 100 THR A CA 1
ATOM 773 C C . THR A 1 100 ? -27.190 5.454 -15.605 1.00 93.81 100 THR A C 1
ATOM 775 O O . THR A 1 100 ? -26.704 4.914 -16.595 1.00 93.81 100 THR A O 1
ATOM 778 N N . GLY A 1 101 ? -26.896 5.049 -14.366 1.00 93.12 101 GLY A N 1
ATOM 779 C CA . GLY A 1 101 ? -25.887 4.036 -14.042 1.00 93.12 101 GLY A CA 1
ATOM 780 C C . GLY A 1 101 ? -24.437 4.505 -14.242 1.00 93.12 101 GLY A C 1
ATOM 781 O O . GLY A 1 101 ? -23.500 3.711 -14.098 1.00 93.12 101 GLY A O 1
ATOM 782 N N . GLN A 1 102 ? -24.230 5.782 -14.576 1.00 94.25 102 GLN A N 1
ATOM 783 C CA . GLN A 1 102 ? -22.920 6.352 -14.887 1.00 94.25 102 GLN A CA 1
ATOM 784 C C . GLN A 1 102 ? -22.326 7.099 -13.694 1.00 94.25 102 GLN A C 1
ATOM 786 O O . GLN A 1 102 ? -23.038 7.609 -12.832 1.00 94.25 102 GLN A O 1
ATOM 791 N N . PHE A 1 103 ? -21.001 7.220 -13.663 1.00 95.62 103 PHE A N 1
ATOM 792 C CA . PHE A 1 103 ? -20.338 8.147 -12.752 1.00 95.62 103 PHE A CA 1
ATOM 793 C C . PHE A 1 103 ? -20.400 9.562 -13.326 1.00 95.62 103 PHE A C 1
ATOM 795 O O . PHE A 1 103 ? -19.714 9.869 -14.302 1.00 95.62 103 PHE A O 1
ATOM 802 N N . LEU A 1 104 ? -21.200 10.429 -12.709 1.00 94.12 104 LEU A N 1
ATOM 803 C CA . LEU A 1 104 ? -21.245 11.843 -13.071 1.00 94.12 104 LEU A CA 1
ATOM 804 C C . LEU A 1 104 ? -20.072 12.583 -12.426 1.00 94.12 104 LEU A C 1
ATOM 806 O O . LEU A 1 104 ? -19.703 12.303 -11.285 1.00 94.12 104 LEU A O 1
ATOM 810 N N . LYS A 1 105 ? -19.483 13.534 -13.152 1.00 94.56 105 LYS A N 1
ATOM 811 C CA . LYS A 1 105 ? -18.352 14.346 -12.689 1.00 94.56 105 LYS A CA 1
ATOM 812 C C . LYS A 1 105 ? -18.732 15.819 -12.655 1.00 94.56 105 LYS A C 1
ATOM 814 O O . LYS A 1 105 ? -19.493 16.281 -13.501 1.00 94.56 105 LYS A O 1
ATOM 819 N N . ARG A 1 106 ? -18.184 16.550 -11.687 1.00 92.50 106 ARG A N 1
ATOM 820 C CA . ARG A 1 106 ? -18.193 18.019 -11.676 1.00 92.50 106 ARG A CA 1
ATOM 821 C C . ARG A 1 106 ? -17.178 18.565 -12.685 1.00 92.50 106 ARG A C 1
ATOM 823 O O . ARG A 1 106 ? -16.362 17.813 -13.213 1.00 92.50 106 ARG A O 1
ATOM 830 N N . GLU A 1 107 ? -17.186 19.881 -12.888 1.00 91.25 107 GLU A N 1
ATOM 831 C CA . GLU A 1 107 ? -16.218 20.586 -13.746 1.00 91.25 107 GLU A CA 1
ATOM 832 C C . GLU A 1 107 ? -14.759 20.350 -13.322 1.00 91.25 107 GLU A C 1
ATOM 834 O O . GLU A 1 107 ? -13.881 20.243 -14.170 1.00 91.25 107 GLU A O 1
ATOM 839 N N . ASP A 1 108 ? -14.506 20.176 -12.020 1.00 85.31 108 ASP A N 1
ATOM 840 C CA . ASP A 1 108 ? -13.181 19.852 -11.475 1.00 85.31 108 ASP A CA 1
ATOM 841 C C . ASP A 1 108 ? -12.807 18.361 -11.588 1.00 85.31 108 ASP A C 1
ATOM 843 O O . ASP A 1 108 ? -11.811 17.915 -11.024 1.00 85.31 108 ASP A O 1
ATOM 847 N N . GLY A 1 109 ? -13.627 17.563 -12.275 1.00 85.19 109 GLY A N 1
ATOM 848 C CA . GLY A 1 109 ? -13.406 16.137 -12.491 1.00 85.19 109 GLY A CA 1
ATOM 849 C C . GLY A 1 109 ? -13.776 15.233 -11.311 1.00 85.19 109 GLY A C 1
ATOM 850 O O . GLY A 1 109 ? -13.741 14.008 -11.474 1.00 85.19 109 GLY A O 1
ATOM 851 N N . LYS A 1 110 ? -14.173 15.777 -10.148 1.00 88.00 110 LYS A N 1
ATOM 852 C CA . LYS A 1 110 ? -14.588 14.955 -8.998 1.00 88.00 110 LYS A CA 1
ATOM 853 C C . LYS A 1 110 ? -15.922 14.262 -9.253 1.00 88.00 110 LYS A C 1
ATOM 855 O O . LYS A 1 110 ? -16.856 14.870 -9.777 1.00 88.00 110 LYS A O 1
ATOM 860 N N . ILE A 1 111 ? -16.020 13.001 -8.827 1.00 93.38 111 ILE A N 1
ATOM 861 C CA . ILE A 1 111 ? -17.262 12.222 -8.895 1.00 93.38 111 ILE A CA 1
ATOM 862 C C . ILE A 1 111 ? -18.336 12.868 -8.012 1.00 93.38 111 ILE A C 1
ATOM 864 O O . ILE A 1 111 ? -18.098 13.178 -6.842 1.00 93.38 111 ILE A O 1
ATOM 868 N N . ILE A 1 112 ? -19.527 13.043 -8.576 1.00 94.25 112 ILE A N 1
ATOM 869 C CA . ILE A 1 112 ? -20.716 13.523 -7.877 1.00 94.25 112 ILE A CA 1
ATOM 870 C C . ILE A 1 112 ? -21.332 12.352 -7.112 1.00 94.25 112 ILE A C 1
ATOM 872 O O . ILE A 1 112 ? -21.609 11.302 -7.684 1.00 94.25 112 ILE A O 1
ATOM 876 N N . LYS A 1 113 ? -21.565 12.545 -5.812 1.00 95.62 113 LYS A N 1
ATOM 877 C CA . LYS A 1 113 ? -22.281 11.583 -4.967 1.00 95.62 113 LYS A CA 1
ATOM 878 C C . LYS A 1 113 ? -23.793 11.765 -5.183 1.00 95.62 113 LYS A C 1
ATOM 880 O O . LYS A 1 113 ? -24.260 12.902 -5.063 1.00 95.62 113 LYS A O 1
ATOM 885 N N . PRO A 1 114 ? -24.560 10.708 -5.503 1.00 96.06 114 PRO A N 1
ATOM 886 C CA . PRO A 1 114 ? -26.004 10.828 -5.670 1.00 96.06 114 PRO A CA 1
ATOM 887 C C . PRO A 1 114 ? -26.702 11.121 -4.332 1.00 96.06 114 PRO A C 1
ATOM 889 O O . PRO A 1 114 ? -26.153 10.889 -3.253 1.00 96.06 114 PRO A O 1
ATOM 892 N N . ALA A 1 115 ? -27.935 11.632 -4.397 1.00 95.25 115 ALA A N 1
ATOM 893 C CA . ALA A 1 115 ? -28.738 11.888 -3.203 1.00 95.25 115 ALA A CA 1
ATOM 894 C C . ALA A 1 115 ? -28.954 10.593 -2.399 1.00 95.25 115 ALA A C 1
ATOM 896 O O . ALA A 1 115 ? -29.327 9.567 -2.962 1.00 95.25 115 ALA A O 1
ATOM 897 N N . GLY A 1 116 ? -28.724 10.652 -1.085 1.00 94.31 116 GLY A N 1
ATOM 898 C CA . GLY A 1 116 ? -28.855 9.501 -0.186 1.00 94.31 116 GLY A CA 1
ATOM 899 C C . GLY A 1 116 ? -27.646 8.559 -0.145 1.00 94.31 116 GLY A C 1
ATOM 900 O O . GLY A 1 116 ? -27.663 7.624 0.653 1.00 94.31 116 GLY A O 1
ATOM 901 N N . TRP A 1 117 ? -26.599 8.807 -0.943 1.00 97.06 117 TRP A N 1
ATOM 902 C CA . TRP A 1 117 ? -25.343 8.057 -0.862 1.00 97.06 117 TRP A CA 1
ATOM 903 C C . TRP A 1 117 ? -24.759 8.094 0.555 1.00 97.06 117 TRP A C 1
ATOM 905 O O . TRP A 1 117 ? -24.748 9.148 1.194 1.00 97.06 117 TRP A O 1
ATOM 915 N N . GLN A 1 118 ? -24.242 6.953 1.008 1.00 96.56 118 GLN A N 1
ATOM 916 C CA . GLN A 1 118 ? -23.581 6.801 2.302 1.00 96.56 118 GLN A CA 1
ATOM 917 C C . GLN A 1 118 ? -22.097 6.467 2.103 1.00 96.56 118 GLN A C 1
ATOM 919 O O . GLN A 1 118 ? -21.768 5.755 1.147 1.00 96.56 118 GLN A O 1
ATOM 924 N N . PRO A 1 119 ? -21.206 6.966 2.977 1.00 96.50 119 PRO A N 1
ATOM 925 C CA . PRO A 1 119 ? -19.815 6.528 3.004 1.00 96.50 119 PRO A CA 1
ATOM 926 C C . PRO A 1 119 ? -19.699 5.039 3.364 1.00 96.50 119 PRO A C 1
ATOM 928 O O . PRO A 1 119 ? -20.658 4.466 3.893 1.00 96.50 119 PRO A O 1
ATOM 931 N N . PRO A 1 120 ? -18.553 4.400 3.064 1.00 97.69 120 PRO A N 1
ATOM 932 C CA . PRO A 1 120 ? -18.294 3.055 3.556 1.00 97.69 120 PRO A CA 1
ATOM 933 C C . PRO A 1 120 ? -18.338 3.029 5.087 1.00 97.69 120 PRO A C 1
ATOM 935 O O . PRO A 1 120 ? -17.891 3.963 5.746 1.00 97.69 120 PRO A O 1
ATOM 938 N N . ASP A 1 121 ? -18.884 1.951 5.646 1.00 98.19 121 ASP A N 1
ATOM 939 C CA . ASP A 1 121 ? -18.951 1.730 7.092 1.00 98.19 121 ASP A CA 1
ATOM 940 C C . ASP A 1 121 ? -17.873 0.717 7.498 1.00 98.19 121 ASP A C 1
ATOM 942 O O . ASP A 1 121 ? -18.148 -0.451 7.786 1.00 98.19 121 ASP A O 1
ATOM 946 N N . VAL A 1 122 ? -16.615 1.163 7.426 1.00 98.50 122 VAL A N 1
ATOM 947 C CA . VAL A 1 122 ? -15.437 0.346 7.758 1.00 98.50 122 VAL A CA 1
ATOM 948 C C . VAL A 1 122 ? -15.461 -0.061 9.228 1.00 98.50 122 VAL A C 1
ATOM 950 O O . VAL A 1 122 ? -15.183 -1.212 9.557 1.00 98.50 122 VAL A O 1
ATOM 953 N N . ARG A 1 123 ? -15.886 0.850 10.108 1.00 98.38 123 ARG A N 1
ATOM 954 C CA . ARG A 1 123 ? -16.051 0.604 11.543 1.00 98.38 123 ARG A CA 1
ATOM 955 C C . ARG A 1 123 ? -16.936 -0.609 11.815 1.00 98.38 123 ARG A C 1
ATOM 957 O O . ARG A 1 123 ? -16.542 -1.490 12.576 1.00 98.38 123 ARG A O 1
ATOM 964 N N . LYS A 1 124 ? -18.105 -0.688 11.175 1.00 98.50 124 LYS A N 1
ATOM 965 C CA . LYS A 1 124 ? -19.008 -1.835 11.320 1.00 98.50 124 LYS A CA 1
ATOM 966 C C . LYS A 1 124 ? -18.382 -3.142 10.845 1.00 98.50 124 LYS A C 1
ATOM 968 O O . LYS A 1 124 ? -18.631 -4.187 11.445 1.00 98.50 124 LYS A O 1
ATOM 973 N N . GLU A 1 125 ? -17.586 -3.107 9.781 1.00 98.25 125 GLU A N 1
ATOM 974 C CA . GLU A 1 125 ? -16.875 -4.303 9.328 1.00 98.25 125 GLU A CA 1
ATOM 975 C C . GLU A 1 125 ? -15.768 -4.716 10.309 1.00 98.25 125 GLU A C 1
ATOM 977 O O . GLU A 1 125 ? -15.626 -5.903 10.590 1.00 98.25 125 GLU A O 1
ATOM 982 N N . ILE A 1 126 ? -15.055 -3.772 10.932 1.00 98.56 126 ILE A N 1
ATOM 983 C CA . ILE A 1 126 ? -14.126 -4.095 12.026 1.00 98.56 126 ILE A CA 1
ATOM 984 C C . ILE A 1 126 ? -14.869 -4.711 13.219 1.00 98.56 126 ILE A C 1
ATOM 986 O O . ILE A 1 126 ? -14.430 -5.740 13.730 1.00 98.56 126 ILE A O 1
ATOM 990 N N . GLU A 1 127 ? -16.015 -4.163 13.636 1.00 98.50 127 GLU A N 1
ATOM 991 C CA . GLU A 1 127 ? -16.838 -4.758 14.704 1.00 98.50 127 GLU A CA 1
ATOM 992 C C . GLU A 1 127 ? -17.274 -6.189 14.363 1.00 98.50 127 GLU A C 1
ATOM 994 O O . GLU A 1 127 ? -17.237 -7.077 15.217 1.00 98.50 127 GLU A O 1
ATOM 999 N N . ASN A 1 128 ? -17.641 -6.433 13.104 1.00 97.94 128 ASN A N 1
ATOM 1000 C CA . ASN A 1 128 ? -17.972 -7.762 12.608 1.00 97.94 128 ASN A CA 1
ATOM 1001 C C . ASN A 1 128 ? -16.770 -8.720 12.702 1.00 97.94 128 ASN A C 1
ATOM 1003 O O . ASN A 1 128 ? -16.917 -9.827 13.222 1.00 97.94 128 ASN A O 1
ATOM 1007 N N . GLN A 1 129 ? -15.580 -8.292 12.273 1.00 97.75 129 GLN A N 1
ATOM 1008 C CA . GLN A 1 129 ? -14.352 -9.087 12.387 1.00 97.75 129 GLN A CA 1
ATOM 1009 C C . GLN A 1 129 ? -13.958 -9.347 13.850 1.00 97.75 129 GLN A C 1
ATOM 1011 O O . GLN A 1 129 ? -13.523 -10.448 14.177 1.00 97.75 129 GLN A O 1
ATOM 1016 N N . MET A 1 130 ? -14.159 -8.386 14.756 1.00 97.75 130 MET A N 1
ATOM 1017 C CA . MET A 1 130 ? -13.917 -8.572 16.194 1.00 97.75 130 MET A CA 1
ATOM 1018 C C . MET A 1 130 ? -14.894 -9.569 16.827 1.00 97.75 130 MET A C 1
ATOM 1020 O O . MET A 1 130 ? -14.489 -10.378 17.660 1.00 97.75 130 MET A O 1
ATOM 1024 N N . ALA A 1 131 ? -16.172 -9.528 16.442 1.00 97.56 131 ALA A N 1
ATOM 1025 C CA . ALA A 1 131 ? -17.205 -10.395 17.005 1.00 97.56 131 ALA A CA 1
ATOM 1026 C C . ALA A 1 131 ? -17.158 -11.826 16.448 1.00 97.56 131 ALA A C 1
ATOM 1028 O O . ALA A 1 131 ? -17.394 -12.786 17.182 1.00 97.56 131 ALA A O 1
ATOM 1029 N N . ASN A 1 132 ? -16.866 -11.966 15.153 1.00 96.06 132 ASN A N 1
ATOM 1030 C CA . ASN A 1 132 ? -17.017 -13.223 14.420 1.00 96.06 132 ASN A CA 1
ATOM 1031 C C . ASN A 1 132 ? -15.684 -13.813 13.934 1.00 96.06 132 ASN A C 1
ATOM 1033 O O . ASN A 1 132 ? -15.670 -14.921 13.404 1.00 96.06 132 ASN A O 1
ATOM 1037 N N . GLY A 1 133 ? -14.564 -13.114 14.120 1.00 96.44 133 GLY A N 1
ATOM 1038 C CA . GLY A 1 133 ? -13.264 -13.467 13.553 1.00 96.44 133 GLY A CA 1
ATOM 1039 C C . GLY A 1 133 ? -13.096 -12.969 12.115 1.00 96.44 133 GLY A C 1
ATOM 1040 O O . GLY A 1 133 ? -14.036 -12.950 11.321 1.00 96.44 133 GLY A O 1
ATOM 1041 N N . SER A 1 134 ? -11.872 -12.599 11.752 1.00 96.31 134 SER A N 1
ATOM 1042 C CA . SER A 1 134 ? -11.569 -11.896 10.494 1.00 96.31 134 SER A CA 1
ATOM 1043 C C . SER A 1 134 ? -11.491 -12.801 9.263 1.00 96.31 134 SER A C 1
ATOM 1045 O O . SER A 1 134 ? -11.528 -12.335 8.124 1.00 96.31 134 SER A O 1
ATOM 1047 N N . TRP A 1 135 ? -11.372 -14.111 9.474 1.00 93.50 135 TRP A N 1
ATOM 1048 C CA . TRP A 1 135 ? -10.938 -15.076 8.457 1.00 93.50 135 TRP A CA 1
ATOM 1049 C C . TRP A 1 135 ? -12.017 -16.118 8.118 1.00 93.50 135 TRP A C 1
ATOM 1051 O O . TRP A 1 135 ? -11.702 -17.262 7.807 1.00 93.50 135 TRP A O 1
ATOM 1061 N N . GLN A 1 136 ? -13.296 -15.736 8.222 1.00 82.19 136 GLN A N 1
ATOM 1062 C CA . GLN A 1 136 ? -14.448 -16.633 8.022 1.00 82.19 136 GLN A CA 1
ATOM 1063 C C . GLN A 1 136 ? -14.769 -16.928 6.545 1.00 82.19 136 GLN A C 1
ATOM 1065 O O . GLN A 1 136 ? -15.497 -17.875 6.249 1.00 82.19 136 GLN A O 1
ATOM 1070 N N . GLN A 1 137 ? -14.272 -16.115 5.605 1.00 70.25 137 GLN A N 1
ATOM 1071 C CA . GLN A 1 137 ? -14.554 -16.289 4.176 1.00 70.25 137 GLN A CA 1
ATOM 1072 C C . GLN A 1 137 ? -13.862 -17.548 3.627 1.00 70.25 137 GLN A C 1
ATOM 1074 O O . GLN A 1 137 ? -12.686 -17.783 3.891 1.00 70.25 137 GLN A O 1
ATOM 1079 N N . GLN A 1 138 ? -14.591 -18.349 2.840 1.00 62.59 138 GLN A N 1
ATOM 1080 C CA . GLN A 1 138 ? -14.041 -19.555 2.201 1.00 62.59 138 GLN A CA 1
ATOM 1081 C C . GLN A 1 138 ? -13.117 -19.225 1.020 1.00 62.59 138 GLN A C 1
ATOM 1083 O O . GLN A 1 138 ? -12.153 -19.955 0.779 1.00 62.59 138 GLN A O 1
ATOM 1088 N N . ASP A 1 139 ? -13.377 -18.117 0.321 1.00 70.50 139 ASP A N 1
ATOM 1089 C CA . ASP A 1 139 ? -12.576 -17.695 -0.825 1.00 70.50 139 ASP A CA 1
ATOM 1090 C C . ASP A 1 139 ? -11.305 -16.985 -0.356 1.00 70.50 139 ASP A C 1
ATOM 1092 O O . ASP A 1 139 ? -11.326 -15.864 0.167 1.00 70.50 139 ASP A O 1
ATOM 1096 N N . LYS A 1 140 ? -10.166 -17.655 -0.553 1.00 79.75 140 LYS A N 1
ATOM 1097 C CA . LYS A 1 140 ? -8.852 -17.070 -0.293 1.00 79.75 140 LYS A CA 1
ATOM 1098 C C . LYS A 1 140 ? -8.568 -15.987 -1.333 1.00 79.75 140 LYS A C 1
ATOM 1100 O O . LYS A 1 140 ? -8.466 -16.267 -2.521 1.00 79.75 140 LYS A O 1
ATOM 1105 N N . ARG A 1 141 ? -8.437 -14.754 -0.849 1.00 90.19 141 ARG A N 1
ATOM 1106 C CA . ARG A 1 141 ? -8.015 -13.561 -1.602 1.00 90.19 141 ARG A CA 1
ATOM 1107 C C . ARG A 1 141 ? -6.673 -13.052 -1.077 1.00 90.19 141 ARG A C 1
ATOM 1109 O O . ARG A 1 141 ? -6.121 -13.635 -0.141 1.00 90.19 141 ARG A O 1
ATOM 1116 N N . ASP A 1 142 ? -6.190 -11.939 -1.611 1.00 96.38 142 ASP A N 1
ATOM 1117 C CA . ASP A 1 142 ? -4.881 -11.347 -1.310 1.00 96.38 142 ASP A CA 1
ATOM 1118 C C . ASP A 1 142 ? -4.578 -11.255 0.201 1.00 96.38 142 ASP A C 1
ATOM 1120 O O . ASP A 1 142 ? -3.495 -11.644 0.639 1.00 96.38 142 ASP A O 1
ATOM 1124 N N . ALA A 1 143 ? -5.546 -10.867 1.046 1.00 97.00 143 ALA A N 1
ATOM 1125 C CA . ALA A 1 143 ? -5.349 -10.836 2.502 1.00 97.00 143 ALA A CA 1
ATOM 1126 C C . ALA A 1 143 ? -5.101 -12.223 3.121 1.00 97.00 143 ALA A C 1
ATOM 1128 O O . ALA A 1 143 ? -4.285 -12.352 4.033 1.00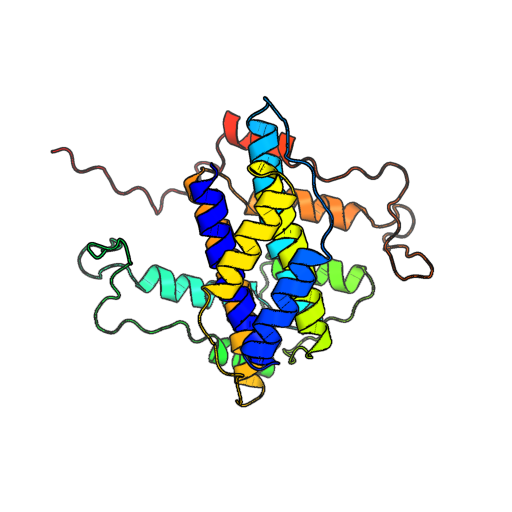 97.00 143 ALA A O 1
ATOM 1129 N N . HIS A 1 144 ? -5.745 -13.278 2.614 1.00 96.38 144 HIS A N 1
ATOM 1130 C CA . HIS A 1 144 ? -5.495 -14.653 3.055 1.00 96.38 144 HIS A CA 1
ATOM 1131 C C . HIS A 1 144 ? -4.128 -15.155 2.579 1.00 96.38 144 HIS A C 1
ATOM 1133 O O . HIS A 1 144 ? -3.427 -15.818 3.343 1.00 96.38 144 HIS A O 1
ATOM 1139 N N . HIS A 1 145 ? -3.733 -14.808 1.351 1.00 97.00 145 HIS A N 1
ATOM 1140 C CA . HIS A 1 145 ? -2.412 -15.117 0.800 1.00 97.00 145 HIS A CA 1
ATOM 1141 C C . HIS A 1 145 ? -1.301 -14.479 1.644 1.00 97.00 145 HIS A C 1
ATOM 1143 O O . HIS A 1 145 ? -0.384 -15.159 2.115 1.00 97.00 145 HIS A O 1
ATOM 1149 N N . VAL A 1 146 ? -1.410 -13.182 1.941 1.00 97.94 146 VAL A N 1
ATOM 1150 C CA . VAL A 1 146 ? -0.410 -12.500 2.772 1.00 97.94 146 VAL A CA 1
ATOM 1151 C C . VAL A 1 146 ? -0.473 -12.956 4.228 1.00 97.94 146 VAL A C 1
ATOM 1153 O O . VAL A 1 146 ? 0.579 -13.077 4.860 1.00 97.94 146 VAL A O 1
ATOM 1156 N N . ARG A 1 147 ? -1.648 -13.300 4.771 1.00 96.81 147 ARG A N 1
ATOM 1157 C CA . ARG A 1 147 ? -1.743 -13.953 6.086 1.00 96.81 147 ARG A CA 1
ATOM 1158 C C . ARG A 1 147 ? -0.976 -15.272 6.118 1.00 96.81 147 ARG A C 1
ATOM 1160 O O . ARG A 1 147 ? -0.221 -15.505 7.061 1.00 96.81 147 ARG A O 1
ATOM 1167 N N . GLU A 1 148 ? -1.131 -16.115 5.098 1.00 96.31 148 GLU A N 1
ATOM 1168 C CA . GLU A 1 148 ? -0.402 -17.382 4.993 1.00 96.31 148 GLU A CA 1
ATOM 1169 C C . GLU A 1 148 ? 1.112 -17.151 4.979 1.00 96.31 148 GLU A C 1
ATOM 1171 O O . GLU A 1 148 ? 1.846 -17.803 5.728 1.00 96.31 148 GLU A O 1
ATOM 1176 N N . PHE A 1 149 ? 1.579 -16.187 4.181 1.00 97.00 149 PHE A N 1
ATOM 1177 C CA . PHE A 1 149 ? 2.981 -15.779 4.179 1.00 97.00 149 PHE A CA 1
ATOM 1178 C C . PHE A 1 149 ? 3.430 -15.288 5.564 1.00 97.00 149 PHE A C 1
ATOM 1180 O O . PHE A 1 149 ? 4.482 -15.699 6.043 1.00 97.00 149 PHE A O 1
ATOM 1187 N N . THR A 1 150 ? 2.624 -14.461 6.234 1.00 96.12 150 THR A N 1
ATOM 1188 C CA . THR A 1 150 ? 2.916 -13.881 7.558 1.00 96.12 150 THR A CA 1
ATOM 1189 C C . THR A 1 150 ? 3.098 -14.971 8.618 1.00 96.12 150 THR A C 1
ATOM 1191 O O . THR A 1 150 ? 4.133 -15.020 9.288 1.00 96.12 150 THR A O 1
ATOM 1194 N N . ILE A 1 151 ? 2.139 -15.897 8.715 1.00 95.56 151 ILE A N 1
ATOM 1195 C CA . ILE A 1 151 ? 2.193 -17.038 9.642 1.00 95.56 151 ILE A CA 1
ATOM 1196 C C . ILE A 1 151 ? 3.357 -17.962 9.279 1.00 95.56 151 ILE A C 1
ATOM 1198 O O . ILE A 1 151 ? 4.134 -18.362 10.146 1.00 95.56 151 ILE A O 1
ATOM 1202 N N . GLY A 1 152 ? 3.511 -18.287 7.992 1.00 94.56 152 GLY A N 1
ATOM 1203 C CA . GLY A 1 152 ? 4.587 -19.146 7.504 1.00 94.56 152 GLY A CA 1
ATOM 1204 C C . GLY A 1 152 ? 5.969 -18.573 7.815 1.00 94.56 152 GLY A C 1
ATOM 1205 O O . GLY A 1 152 ? 6.860 -19.301 8.247 1.00 94.56 152 GLY A O 1
ATOM 1206 N N . ALA A 1 153 ? 6.128 -17.258 7.683 1.00 93.50 153 ALA A N 1
ATOM 1207 C CA . ALA A 1 153 ? 7.320 -16.523 8.067 1.00 93.50 153 ALA A CA 1
ATOM 1208 C C . ALA A 1 153 ? 7.474 -16.384 9.592 1.00 93.50 153 ALA A C 1
ATOM 1210 O O . ALA A 1 153 ? 8.303 -15.596 10.037 1.00 93.50 153 ALA A O 1
ATOM 1211 N N . GLY A 1 154 ? 6.714 -17.110 10.415 1.00 91.12 154 GLY A N 1
ATOM 1212 C CA . GLY A 1 154 ? 6.843 -17.131 11.873 1.00 91.12 154 GLY A CA 1
ATOM 1213 C C . GLY A 1 154 ? 6.482 -15.808 12.549 1.00 91.12 154 GLY A C 1
ATOM 1214 O O . GLY A 1 154 ? 7.040 -15.500 13.600 1.00 91.12 154 GLY A O 1
ATOM 1215 N N . GLN A 1 155 ? 5.627 -14.996 11.927 1.00 90.31 155 GLN A N 1
ATOM 1216 C CA . GLN A 1 155 ? 5.046 -13.801 12.537 1.00 90.31 155 GLN A CA 1
ATOM 1217 C C . GLN A 1 155 ? 3.632 -14.121 13.039 1.00 90.31 155 GLN A C 1
ATOM 1219 O O . GLN A 1 155 ? 2.941 -14.972 12.480 1.00 90.31 155 GLN A O 1
ATOM 1224 N N . GLY A 1 156 ? 3.207 -13.459 14.118 1.00 91.69 156 GLY A N 1
ATOM 1225 C CA . GLY A 1 156 ? 1.854 -13.621 14.649 1.00 91.69 156 GLY A CA 1
ATOM 1226 C C . GLY A 1 156 ? 0.801 -13.053 13.697 1.00 91.69 156 GLY A C 1
ATOM 1227 O O . GLY A 1 156 ? 1.051 -12.062 13.017 1.00 91.69 156 GLY A O 1
ATOM 1228 N N . SER A 1 157 ? -0.374 -13.677 13.666 1.00 96.50 157 SER A N 1
ATOM 1229 C CA . SER A 1 157 ? -1.566 -13.160 12.990 1.00 96.50 157 SER A CA 1
ATOM 1230 C C . SER A 1 157 ? -2.793 -13.512 13.836 1.00 96.50 157 SER A C 1
ATOM 1232 O O . SER A 1 157 ? -3.236 -14.665 13.800 1.00 96.50 157 SER A O 1
ATOM 1234 N N . PRO A 1 158 ? -3.295 -12.566 14.649 1.00 96.69 158 PRO A N 1
ATOM 1235 C CA . PRO A 1 158 ? -4.499 -12.760 15.448 1.00 96.69 158 PRO A CA 1
ATOM 1236 C C . PRO A 1 158 ? -5.721 -13.133 14.594 1.00 96.69 158 PRO A C 1
ATOM 1238 O O . PRO A 1 158 ? -5.805 -12.801 13.409 1.00 96.69 158 PRO A O 1
ATOM 1241 N N . ASP A 1 159 ? -6.691 -13.813 15.205 1.00 96.31 159 ASP A N 1
ATOM 1242 C CA . ASP A 1 159 ? -7.957 -14.155 14.541 1.00 96.31 159 ASP A CA 1
ATOM 1243 C C . ASP A 1 159 ? -8.990 -13.020 14.576 1.00 96.31 159 ASP A C 1
ATOM 1245 O O . ASP A 1 159 ? -9.990 -13.097 13.866 1.00 96.31 159 ASP A O 1
ATOM 1249 N N . VAL A 1 160 ? -8.739 -11.973 15.368 1.00 97.50 160 VAL A N 1
ATOM 1250 C CA . VAL A 1 160 ? -9.571 -10.767 15.481 1.00 97.50 160 VAL A CA 1
ATOM 1251 C C . VAL A 1 160 ? -8.708 -9.502 15.369 1.00 97.50 160 VAL A C 1
ATOM 1253 O O . VAL A 1 160 ? -7.520 -9.565 15.704 1.00 97.50 160 VAL A O 1
ATOM 1256 N N . PRO A 1 161 ? -9.279 -8.362 14.937 1.00 98.56 161 PRO A N 1
ATOM 1257 C CA . PRO A 1 161 ? -8.568 -7.094 14.830 1.00 98.56 161 PRO A CA 1
ATOM 1258 C C . PRO A 1 161 ? -7.961 -6.597 16.145 1.00 98.56 161 PRO A C 1
ATOM 1260 O O . PRO A 1 161 ? -8.509 -6.806 17.226 1.00 98.56 161 PRO A O 1
ATOM 1263 N N . SER A 1 162 ? -6.845 -5.883 16.026 1.00 98.12 162 SER A N 1
ATOM 1264 C CA . SER A 1 162 ? -6.161 -5.170 17.106 1.00 98.12 162 SER A CA 1
ATOM 1265 C C . SER A 1 162 ? -5.489 -3.920 16.546 1.00 98.12 162 SER A C 1
ATOM 1267 O O . SER A 1 162 ? -5.102 -3.889 15.378 1.00 98.12 162 SER A O 1
ATOM 1269 N N . VAL A 1 163 ? -5.334 -2.891 17.373 1.00 98.25 163 VAL A N 1
ATOM 1270 C CA . VAL A 1 163 ? -4.721 -1.623 16.958 1.00 98.25 163 VAL A CA 1
ATOM 1271 C C . VAL A 1 163 ? -3.210 -1.747 16.693 1.00 98.25 163 VAL A C 1
ATOM 1273 O O . VAL A 1 163 ? -2.492 -2.481 17.386 1.00 98.25 163 VAL A O 1
ATOM 1276 N N . MET A 1 164 ? -2.706 -1.035 15.677 1.00 98.56 164 MET A N 1
ATOM 1277 C CA . MET A 1 164 ? -1.260 -0.839 15.489 1.00 98.56 164 MET A CA 1
ATOM 1278 C C . MET A 1 164 ? -0.717 0.208 16.462 1.00 98.56 164 MET A C 1
ATOM 1280 O O . MET A 1 164 ? -1.328 1.260 16.653 1.00 98.56 164 MET A O 1
ATOM 1284 N N . SER A 1 165 ? 0.459 -0.054 17.034 1.00 98.12 165 SER A N 1
ATOM 1285 C CA . SER A 1 165 ? 1.198 0.925 17.831 1.00 98.12 165 SER A CA 1
ATOM 1286 C C . SER A 1 165 ? 1.802 2.027 16.956 1.00 98.12 165 SER A C 1
ATOM 1288 O O . SER A 1 165 ? 1.885 1.910 15.731 1.00 98.12 165 SER A O 1
ATOM 1290 N N . GLU A 1 166 ? 2.290 3.094 17.593 1.00 98.31 166 GLU A N 1
ATOM 1291 C CA . GLU A 1 166 ? 3.006 4.169 16.902 1.00 98.31 166 GLU A CA 1
ATOM 1292 C C . GLU A 1 166 ? 4.244 3.648 16.152 1.00 98.31 166 GLU A C 1
ATOM 1294 O O . GLU A 1 166 ? 4.493 4.051 15.019 1.00 98.31 166 GLU A O 1
ATOM 1299 N N . GLU A 1 167 ? 5.005 2.724 16.740 1.00 98.44 167 GLU A N 1
ATOM 1300 C CA . GLU A 1 167 ? 6.189 2.119 16.119 1.00 98.44 167 GLU A CA 1
ATOM 1301 C C . GLU A 1 167 ? 5.831 1.268 14.900 1.00 98.44 167 GLU A C 1
ATOM 1303 O O . GLU A 1 167 ? 6.549 1.291 13.899 1.00 98.44 167 GLU A O 1
ATOM 1308 N N . GLU A 1 168 ? 4.724 0.532 14.965 1.00 98.56 168 GLU A N 1
ATOM 1309 C CA . GLU A 1 168 ? 4.252 -0.290 13.852 1.00 98.56 168 GLU A CA 1
ATOM 1310 C C . GLU A 1 168 ? 3.756 0.579 12.699 1.00 98.56 168 GLU A C 1
ATOM 1312 O O . GLU A 1 168 ? 4.127 0.309 11.557 1.00 98.56 168 GLU A O 1
ATOM 1317 N N . VAL A 1 169 ? 3.013 1.655 12.998 1.00 98.81 169 VAL A N 1
ATOM 1318 C CA . VAL A 1 169 ? 2.595 2.657 12.006 1.00 98.81 169 VAL A CA 1
ATOM 1319 C C . VAL A 1 169 ? 3.812 3.345 11.377 1.00 98.81 169 VAL A C 1
ATOM 1321 O O . VAL A 1 169 ? 3.907 3.441 10.158 1.00 98.81 169 VAL A O 1
ATOM 1324 N N . LYS A 1 170 ? 4.804 3.758 12.172 1.00 98.62 170 LYS A N 1
ATOM 1325 C CA . LYS A 1 170 ? 6.054 4.339 11.647 1.00 98.62 170 LYS A CA 1
ATOM 1326 C C . LYS A 1 170 ? 6.806 3.371 10.735 1.00 98.62 170 LYS A C 1
ATOM 1328 O O . LYS A 1 170 ? 7.305 3.779 9.687 1.00 98.62 170 LYS A O 1
ATOM 1333 N N . PHE A 1 171 ? 6.880 2.096 11.117 1.00 98.38 171 PHE A N 1
ATOM 1334 C CA . PHE A 1 171 ? 7.543 1.069 10.320 1.00 98.38 171 PHE A CA 1
ATOM 1335 C C . PHE A 1 171 ? 6.857 0.875 8.964 1.00 98.38 171 PHE A C 1
ATOM 1337 O O . PHE A 1 171 ? 7.530 0.939 7.937 1.00 98.38 171 PHE A O 1
ATOM 1344 N N . ILE A 1 172 ? 5.534 0.674 8.940 1.00 98.69 172 ILE A N 1
ATOM 1345 C CA . ILE A 1 172 ? 4.802 0.481 7.680 1.00 98.69 172 ILE A CA 1
ATOM 1346 C C . ILE A 1 172 ? 4.843 1.736 6.805 1.00 98.69 172 ILE A C 1
ATOM 1348 O O . ILE A 1 172 ? 5.063 1.619 5.603 1.00 98.69 172 ILE A O 1
ATOM 1352 N N . THR A 1 173 ? 4.749 2.931 7.397 1.00 98.75 173 THR A N 1
ATOM 1353 C CA . THR A 1 173 ? 4.916 4.193 6.669 1.00 98.75 173 THR A CA 1
ATOM 1354 C C . THR A 1 173 ?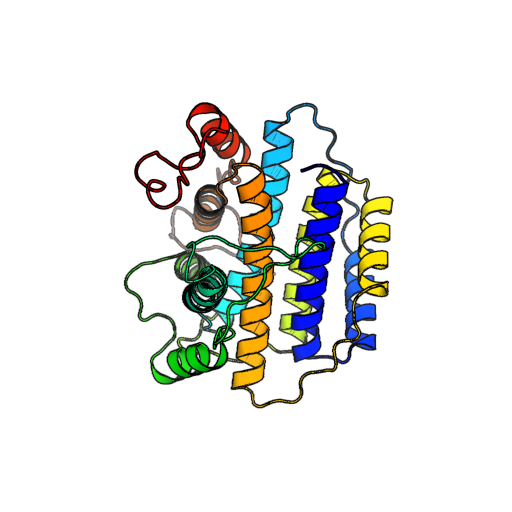 6.272 4.262 5.979 1.00 98.75 173 THR A C 1
ATOM 1356 O O . THR A 1 173 ? 6.336 4.629 4.809 1.00 98.75 173 THR A O 1
ATOM 1359 N N . LYS A 1 174 ? 7.360 3.869 6.658 1.00 98.44 174 LYS A N 1
ATOM 1360 C CA . LYS A 1 174 ? 8.682 3.834 6.028 1.00 98.44 174 LYS A CA 1
ATOM 1361 C C . LYS A 1 174 ? 8.723 2.877 4.834 1.00 98.44 174 LYS A C 1
ATOM 1363 O O . LYS A 1 174 ? 9.263 3.257 3.801 1.00 98.44 174 LYS A O 1
ATOM 1368 N N . MET A 1 175 ? 8.146 1.680 4.963 1.00 98.56 175 MET A N 1
ATOM 1369 C CA . MET A 1 175 ? 8.101 0.722 3.853 1.00 98.56 175 MET A CA 1
ATOM 1370 C C . MET A 1 175 ? 7.326 1.295 2.662 1.00 98.56 175 MET A C 1
ATOM 1372 O O . MET A 1 175 ? 7.835 1.281 1.552 1.00 98.56 175 MET A O 1
ATOM 1376 N N . ILE A 1 176 ? 6.146 1.881 2.892 1.00 98.81 176 ILE A N 1
ATOM 1377 C CA . ILE A 1 176 ? 5.349 2.511 1.827 1.00 98.81 176 ILE A CA 1
ATOM 1378 C C . ILE A 1 176 ? 6.136 3.639 1.143 1.00 98.81 176 ILE A C 1
ATOM 1380 O O . ILE A 1 176 ? 6.117 3.740 -0.079 1.00 98.81 176 ILE A O 1
ATOM 1384 N N . VAL A 1 177 ? 6.844 4.480 1.905 1.00 98.69 177 VAL A N 1
ATOM 1385 C CA . VAL A 1 177 ? 7.663 5.575 1.354 1.00 98.69 177 VAL A CA 1
ATOM 1386 C C . VAL A 1 177 ? 8.816 5.057 0.500 1.00 98.69 177 VAL A C 1
ATOM 1388 O O . VAL A 1 177 ? 9.064 5.629 -0.563 1.00 98.69 177 VAL A O 1
ATOM 1391 N N . ASP A 1 178 ? 9.503 4.000 0.943 1.00 98.50 178 ASP A N 1
ATOM 1392 C CA . ASP A 1 178 ? 10.581 3.376 0.171 1.00 98.50 178 ASP A CA 1
ATOM 1393 C C . ASP A 1 178 ? 10.032 2.905 -1.199 1.00 98.50 178 ASP A C 1
ATOM 1395 O O . ASP A 1 178 ? 10.598 3.268 -2.229 1.00 98.50 178 ASP A O 1
ATOM 1399 N N . GLU A 1 179 ? 8.867 2.247 -1.243 1.00 98.69 179 GLU A N 1
ATOM 1400 C CA . GLU A 1 179 ? 8.253 1.786 -2.504 1.00 98.69 179 GLU A CA 1
ATOM 1401 C C . GLU A 1 179 ? 7.674 2.923 -3.372 1.00 98.69 179 GLU A C 1
ATOM 1403 O O . GLU A 1 179 ? 7.722 2.884 -4.604 1.00 98.69 179 GLU A O 1
ATOM 1408 N N . VAL A 1 180 ? 7.169 4.003 -2.763 1.00 98.75 180 VAL A N 1
ATOM 1409 C CA . VAL A 1 180 ? 6.799 5.223 -3.507 1.00 98.75 180 VAL A CA 1
ATOM 1410 C C . VAL A 1 180 ? 8.034 5.844 -4.165 1.00 98.75 180 VAL A C 1
ATOM 1412 O O . VAL A 1 180 ? 7.942 6.358 -5.280 1.00 98.75 180 VAL A O 1
ATOM 1415 N N . LEU A 1 181 ? 9.202 5.788 -3.522 1.00 98.50 181 LEU A N 1
ATOM 1416 C CA . LEU A 1 181 ? 10.453 6.236 -4.131 1.00 98.50 181 LEU A CA 1
ATOM 1417 C C . LEU A 1 181 ? 10.907 5.317 -5.270 1.00 98.50 181 LEU A C 1
ATOM 1419 O O . LEU A 1 181 ? 11.402 5.841 -6.269 1.00 98.50 181 LEU A O 1
ATOM 1423 N N . GLU A 1 182 ? 10.687 4.001 -5.180 1.00 98.31 182 GLU A N 1
ATOM 1424 C CA . GLU A 1 182 ? 10.910 3.074 -6.304 1.00 98.31 182 GLU A CA 1
ATOM 1425 C C . GLU A 1 182 ? 10.021 3.441 -7.501 1.00 98.31 182 GLU A C 1
ATOM 1427 O O . GLU A 1 182 ? 10.512 3.605 -8.622 1.00 98.31 182 GLU A O 1
ATOM 1432 N N . LEU A 1 183 ? 8.739 3.740 -7.259 1.00 98.44 183 LEU A N 1
ATOM 1433 C CA . LEU A 1 183 ? 7.843 4.266 -8.291 1.00 98.44 183 LEU A CA 1
ATOM 1434 C C . LEU A 1 183 ? 8.358 5.589 -8.888 1.00 98.44 183 LEU A C 1
ATOM 1436 O O . LEU A 1 183 ? 8.306 5.785 -10.105 1.00 98.44 183 LEU A O 1
ATOM 1440 N N . PHE A 1 184 ? 8.857 6.514 -8.064 1.00 98.44 184 PHE A N 1
ATOM 1441 C CA . PHE A 1 184 ? 9.354 7.814 -8.531 1.00 98.44 184 PHE A CA 1
ATOM 1442 C C . PHE A 1 184 ? 10.653 7.695 -9.321 1.00 98.44 184 PHE A C 1
ATOM 1444 O O . PHE A 1 184 ? 10.829 8.434 -10.291 1.00 98.44 184 PHE A O 1
ATOM 1451 N N . ALA A 1 185 ? 11.516 6.739 -8.979 1.00 97.88 185 ALA A N 1
ATOM 1452 C CA . ALA A 1 185 ? 12.737 6.450 -9.725 1.00 97.88 185 ALA A CA 1
ATOM 1453 C C . ALA A 1 185 ? 12.448 6.061 -11.185 1.00 97.88 185 ALA A C 1
ATOM 1455 O O . ALA A 1 185 ? 13.312 6.193 -12.047 1.00 97.88 185 ALA A O 1
ATOM 1456 N N . THR A 1 186 ? 11.216 5.659 -11.517 1.00 97.50 186 THR A N 1
ATOM 1457 C CA . THR A 1 186 ? 10.818 5.382 -12.906 1.00 97.50 186 THR A CA 1
ATOM 1458 C C . THR A 1 186 ? 10.723 6.631 -13.792 1.00 97.50 186 THR A C 1
ATOM 1460 O O . THR A 1 186 ? 10.684 6.510 -15.016 1.00 97.50 186 THR A O 1
ATOM 1463 N N . VAL A 1 187 ? 10.674 7.832 -13.202 1.00 96.94 187 VAL A N 1
ATOM 1464 C CA . VAL A 1 187 ? 10.485 9.101 -13.932 1.00 96.94 187 VAL A CA 1
ATOM 1465 C C . VAL A 1 187 ? 11.340 10.268 -13.418 1.00 96.94 187 VAL A C 1
ATOM 1467 O O . VAL A 1 187 ? 11.434 11.288 -14.100 1.00 96.94 187 VAL A O 1
ATOM 1470 N N . HIS A 1 188 ? 11.964 10.136 -12.247 1.00 97.62 188 HIS A N 1
ATOM 1471 C CA . HIS A 1 188 ? 12.802 11.151 -11.605 1.00 97.62 188 HIS A CA 1
ATOM 1472 C C . HIS A 1 188 ? 14.143 10.566 -11.175 1.00 97.62 188 HIS A C 1
ATOM 1474 O O . HIS A 1 188 ? 14.238 9.391 -10.833 1.00 97.62 188 HIS A O 1
ATOM 1480 N N . ASP A 1 189 ? 15.179 11.402 -11.123 1.00 97.69 189 ASP A N 1
ATOM 1481 C CA . ASP A 1 189 ? 16.374 11.081 -10.340 1.00 97.69 189 ASP A CA 1
ATOM 1482 C C . ASP A 1 189 ? 16.100 11.178 -8.827 1.00 97.69 189 ASP A C 1
ATOM 1484 O O . ASP A 1 189 ? 15.125 11.803 -8.397 1.00 97.69 189 ASP A O 1
ATOM 1488 N N . ALA A 1 190 ? 16.983 10.589 -8.013 1.00 97.00 190 ALA A N 1
ATOM 1489 C CA . ALA A 1 190 ? 16.855 10.551 -6.554 1.00 97.00 190 ALA A CA 1
ATOM 1490 C C . ALA A 1 190 ? 16.622 11.930 -5.914 1.00 97.00 190 ALA A C 1
ATOM 1492 O O . ALA A 1 190 ? 15.791 12.069 -5.014 1.00 97.00 190 ALA A O 1
ATOM 1493 N N . THR A 1 191 ? 17.346 12.957 -6.373 1.00 97.88 191 THR A N 1
ATOM 1494 C CA . THR A 1 191 ? 17.274 14.294 -5.767 1.00 97.88 191 THR A CA 1
ATOM 1495 C C . THR A 1 191 ? 15.914 14.913 -6.053 1.00 97.88 191 THR A C 1
ATOM 1497 O O . THR A 1 191 ? 15.252 15.424 -5.145 1.00 97.88 191 THR A O 1
ATOM 1500 N N . ASN A 1 192 ? 15.472 14.844 -7.310 1.00 98.06 192 ASN A N 1
ATOM 1501 C CA . ASN A 1 192 ? 14.187 15.393 -7.701 1.00 98.06 192 ASN A CA 1
ATOM 1502 C C . ASN A 1 192 ? 13.024 14.613 -7.074 1.00 98.06 192 ASN A C 1
ATOM 1504 O O . ASN A 1 192 ? 12.093 15.234 -6.566 1.00 98.06 192 ASN A O 1
ATOM 1508 N N . ALA A 1 193 ? 13.106 13.279 -7.018 1.00 98.31 193 ALA A N 1
ATOM 1509 C CA . ALA A 1 193 ? 12.103 12.434 -6.375 1.00 98.31 193 ALA A CA 1
ATOM 1510 C C . ALA A 1 193 ? 11.871 12.843 -4.912 1.00 98.31 193 ALA A C 1
ATOM 1512 O O . ALA A 1 193 ? 10.746 13.172 -4.528 1.00 98.31 193 ALA A O 1
ATOM 1513 N N . LYS A 1 194 ? 12.944 12.928 -4.112 1.00 98.56 194 LYS A N 1
ATOM 1514 C CA . LYS A 1 194 ? 12.863 13.341 -2.702 1.00 98.56 194 LYS A CA 1
ATOM 1515 C C . LYS A 1 194 ? 12.307 14.756 -2.542 1.00 98.56 194 LYS A C 1
ATOM 1517 O O . LYS A 1 194 ? 11.493 14.998 -1.653 1.00 98.56 194 LYS A O 1
ATOM 1522 N N . ASN A 1 195 ? 12.725 15.699 -3.385 1.00 98.56 195 ASN A N 1
ATOM 1523 C CA . ASN A 1 195 ? 12.253 17.083 -3.308 1.00 98.56 195 ASN A CA 1
ATOM 1524 C C . ASN A 1 195 ? 10.763 17.212 -3.645 1.00 98.56 195 ASN A C 1
ATOM 1526 O O . ASN A 1 195 ? 10.045 17.920 -2.939 1.00 98.56 195 ASN A O 1
ATOM 1530 N N . VAL A 1 196 ? 10.290 16.508 -4.676 1.00 98.62 196 VAL A N 1
ATOM 1531 C CA . VAL A 1 196 ? 8.869 16.495 -5.047 1.00 98.62 196 VAL A CA 1
ATOM 1532 C C . VAL A 1 196 ? 8.025 15.898 -3.921 1.00 98.62 196 VAL A C 1
ATOM 1534 O O . VAL A 1 196 ? 7.047 16.520 -3.509 1.00 98.62 196 VAL A O 1
ATOM 1537 N N . LEU A 1 197 ? 8.425 14.745 -3.370 1.00 98.69 197 LEU A N 1
ATOM 1538 C CA . LEU A 1 197 ? 7.689 14.109 -2.274 1.00 98.69 197 LEU A CA 1
ATOM 1539 C C . LEU A 1 197 ? 7.651 14.995 -1.021 1.00 98.69 197 LEU A C 1
ATOM 1541 O O . LEU A 1 197 ? 6.573 15.203 -0.472 1.00 98.69 197 LEU A O 1
ATOM 1545 N N . LYS A 1 198 ? 8.777 15.597 -0.608 1.00 98.69 198 LYS A N 1
ATOM 1546 C CA . LYS A 1 198 ? 8.800 16.559 0.515 1.00 98.69 198 LYS A CA 1
ATOM 1547 C C . LYS A 1 198 ? 7.870 17.751 0.263 1.00 98.69 198 LYS A C 1
ATOM 1549 O O . LYS A 1 198 ? 7.127 18.137 1.160 1.00 98.69 198 LYS A O 1
ATOM 1554 N N . GLY A 1 199 ? 7.836 18.267 -0.968 1.00 98.69 199 GLY A N 1
ATOM 1555 C CA . GLY A 1 199 ? 6.899 19.321 -1.362 1.00 98.69 199 GLY A CA 1
ATOM 1556 C C . GLY A 1 199 ? 5.428 18.905 -1.239 1.00 98.69 199 GLY A C 1
ATOM 1557 O O . GLY A 1 199 ? 4.594 19.716 -0.836 1.00 98.69 199 GLY A O 1
ATOM 1558 N N . PHE A 1 200 ? 5.091 17.642 -1.523 1.00 98.62 200 PHE A N 1
ATOM 1559 C CA . PHE A 1 200 ? 3.747 17.115 -1.268 1.00 98.62 200 PHE A CA 1
ATOM 1560 C C . PHE A 1 200 ? 3.430 17.024 0.221 1.00 98.62 200 PHE A C 1
ATOM 1562 O O . PHE A 1 200 ? 2.324 17.395 0.607 1.00 98.62 200 PHE A O 1
ATOM 1569 N N . VAL A 1 201 ? 4.386 16.607 1.057 1.00 98.38 201 VAL A N 1
ATOM 1570 C CA . VAL A 1 201 ? 4.204 16.593 2.518 1.00 98.38 201 VAL A CA 1
ATOM 1571 C C . VAL A 1 201 ? 3.931 18.001 3.043 1.00 98.38 201 VAL A C 1
ATOM 1573 O O . VAL A 1 201 ? 2.980 18.194 3.800 1.00 98.38 201 VAL A O 1
ATOM 1576 N N . ASP A 1 202 ? 4.694 18.998 2.595 1.00 98.19 202 ASP A N 1
ATOM 1577 C CA . ASP A 1 202 ? 4.493 20.393 3.000 1.00 98.19 202 ASP A CA 1
ATOM 1578 C C . ASP A 1 202 ? 3.111 20.922 2.572 1.00 98.19 202 ASP A C 1
ATOM 1580 O O . ASP A 1 202 ? 2.445 21.616 3.342 1.00 98.19 202 ASP A O 1
ATOM 1584 N N . ALA A 1 203 ? 2.649 20.550 1.372 1.00 97.50 203 ALA A N 1
ATOM 1585 C CA . ALA A 1 203 ? 1.348 20.945 0.829 1.00 97.50 203 ALA A CA 1
ATOM 1586 C C . ALA A 1 203 ? 0.157 20.114 1.349 1.00 97.50 203 ALA A C 1
ATOM 1588 O O . ALA A 1 203 ? -0.998 20.473 1.091 1.00 97.50 203 ALA A O 1
ATOM 1589 N N . SER A 1 204 ? 0.411 18.998 2.037 1.00 96.81 204 SER A N 1
ATOM 1590 C CA . SER A 1 204 ? -0.638 18.135 2.586 1.00 96.81 204 SER A CA 1
ATOM 1591 C C . SER A 1 204 ? -1.402 18.838 3.713 1.00 96.81 204 SER A C 1
ATOM 1593 O O . SER A 1 204 ? -0.919 19.788 4.343 1.00 96.81 204 SER A O 1
ATOM 1595 N N . LYS A 1 205 ? -2.634 18.395 3.967 1.00 94.62 205 LYS A N 1
ATOM 1596 C CA . LYS A 1 205 ? -3.471 18.973 5.027 1.00 94.62 205 LYS A CA 1
ATOM 1597 C C . LYS A 1 205 ? -2.904 18.635 6.405 1.00 94.62 205 LYS A C 1
ATOM 1599 O O . LYS A 1 205 ? -2.344 17.564 6.608 1.00 94.62 205 LYS A O 1
ATOM 1604 N N . ASP A 1 206 ? -3.120 19.524 7.369 1.00 96.62 206 ASP A N 1
ATOM 1605 C CA . ASP A 1 206 ? -2.886 19.202 8.777 1.00 96.62 206 ASP A CA 1
ATOM 1606 C C . ASP A 1 206 ? -4.065 18.376 9.295 1.00 96.62 206 ASP A C 1
ATOM 1608 O O . ASP A 1 206 ? -5.141 18.911 9.567 1.00 96.62 206 ASP A O 1
ATOM 1612 N N . ILE A 1 207 ? -3.868 17.063 9.383 1.00 96.06 207 ILE A N 1
ATOM 1613 C CA . ILE A 1 207 ? -4.874 16.115 9.868 1.00 96.06 207 ILE A CA 1
ATOM 1614 C C . ILE A 1 207 ? -4.698 15.967 11.384 1.00 96.06 207 ILE A C 1
ATOM 1616 O O . ILE A 1 207 ? -3.634 15.523 11.820 1.00 96.06 207 ILE A O 1
ATOM 1620 N N . PRO A 1 208 ? -5.673 16.385 12.216 1.00 97.06 208 PRO A N 1
ATOM 1621 C CA . PRO A 1 208 ? -5.561 16.262 13.665 1.00 97.06 208 PRO A CA 1
ATOM 1622 C C . PRO A 1 208 ? -5.371 14.806 14.087 1.00 97.06 208 PRO A C 1
ATOM 1624 O O . PRO A 1 208 ? -5.968 13.914 13.489 1.00 97.06 208 PRO A O 1
ATOM 1627 N N . LYS A 1 209 ? -4.596 14.578 15.157 1.00 97.50 209 LYS A N 1
ATOM 1628 C CA . LYS A 1 209 ? -4.488 13.238 15.740 1.00 97.50 209 LYS A CA 1
ATOM 1629 C C . LYS A 1 209 ? -5.883 12.742 16.121 1.00 97.50 209 LYS A C 1
ATOM 1631 O O . LYS A 1 209 ? -6.613 13.452 16.814 1.00 97.50 209 LYS A O 1
ATOM 1636 N N . ILE A 1 210 ? -6.208 11.526 15.710 1.00 95.19 210 ILE A N 1
ATOM 1637 C CA . ILE A 1 210 ? -7.464 10.869 16.048 1.00 95.19 210 ILE A CA 1
ATOM 1638 C C . ILE A 1 210 ? -7.421 10.477 17.530 1.00 95.19 210 ILE A C 1
ATOM 1640 O O . ILE A 1 210 ? -6.525 9.761 17.977 1.00 95.19 210 ILE A O 1
ATOM 1644 N N . ASP A 1 211 ? -8.391 10.981 18.291 1.00 94.25 211 ASP A N 1
ATOM 1645 C CA . ASP A 1 211 ? -8.651 10.612 19.685 1.00 94.25 211 ASP A CA 1
ATOM 1646 C C . ASP A 1 211 ? -10.051 9.996 19.749 1.00 94.25 211 ASP A C 1
ATOM 1648 O O . ASP A 1 211 ? -11.061 10.687 19.900 1.00 94.25 211 ASP A O 1
ATOM 1652 N N . ALA A 1 212 ? -10.109 8.692 19.488 1.00 96.25 212 ALA A N 1
ATOM 1653 C CA . ALA A 1 212 ? -11.339 7.934 19.306 1.00 96.25 212 ALA A CA 1
ATOM 1654 C C . ALA A 1 212 ? -11.221 6.549 19.970 1.00 96.25 212 ALA A C 1
ATOM 1656 O O . ALA A 1 212 ? -10.112 6.114 20.297 1.00 96.25 212 ALA A O 1
ATOM 1657 N N . PRO A 1 213 ? -12.341 5.839 20.196 1.00 98.00 213 PRO A N 1
ATOM 1658 C CA . PRO A 1 213 ? -12.304 4.453 20.653 1.00 98.00 213 PRO A CA 1
ATOM 1659 C C . PRO A 1 213 ? -11.441 3.556 19.752 1.00 98.00 213 PRO A C 1
ATOM 1661 O O . PRO A 1 213 ? -11.304 3.794 18.556 1.00 98.00 213 PRO A O 1
ATOM 1664 N N . GLU A 1 214 ? -10.889 2.478 20.317 1.00 97.12 214 GLU A N 1
ATOM 1665 C CA . GLU A 1 214 ? -9.941 1.594 19.616 1.00 97.12 214 GLU A CA 1
ATOM 1666 C C . GLU A 1 214 ? -10.479 1.062 18.279 1.00 97.12 214 GLU A C 1
ATOM 1668 O O . GLU A 1 214 ? -9.758 1.040 17.286 1.00 97.12 214 GLU A O 1
ATOM 1673 N N . VAL A 1 215 ? -11.758 0.686 18.234 1.00 98.38 215 VAL A N 1
ATOM 1674 C CA . VAL A 1 215 ? -12.413 0.194 17.013 1.00 98.38 215 VAL A CA 1
ATOM 1675 C C . VAL A 1 215 ? -12.430 1.232 15.891 1.00 98.38 215 VAL A C 1
ATOM 1677 O O . VAL A 1 215 ? -12.268 0.873 14.728 1.00 98.38 215 VAL A O 1
ATOM 1680 N N . ASP A 1 216 ? -12.581 2.511 16.236 1.00 98.50 216 ASP A N 1
ATOM 1681 C CA . ASP A 1 216 ? -12.542 3.611 15.279 1.00 98.50 216 ASP A CA 1
ATOM 1682 C C . ASP A 1 216 ? -11.109 3.802 14.768 1.00 98.50 216 ASP A C 1
ATOM 1684 O O . ASP A 1 216 ? -10.895 3.885 13.568 1.00 98.50 216 ASP A O 1
ATOM 1688 N N . ILE A 1 217 ? -10.101 3.739 15.646 1.00 98.69 217 ILE A N 1
ATOM 1689 C CA . ILE A 1 217 ? -8.687 3.818 15.239 1.00 98.69 217 ILE A CA 1
ATOM 1690 C C . ILE A 1 217 ? -8.315 2.669 14.287 1.00 98.69 217 ILE A C 1
ATOM 1692 O O . ILE A 1 217 ? -7.669 2.903 13.268 1.00 98.69 217 ILE A O 1
ATOM 1696 N N . ILE A 1 218 ? -8.732 1.434 14.585 1.00 98.81 218 ILE A N 1
ATOM 1697 C CA . ILE A 1 218 ? -8.496 0.277 13.705 1.00 98.81 218 ILE A CA 1
ATOM 1698 C C . ILE A 1 218 ? -9.179 0.485 12.346 1.00 98.81 218 ILE A C 1
ATOM 1700 O O . ILE A 1 218 ? -8.596 0.154 11.314 1.00 98.81 218 ILE A O 1
ATOM 1704 N N . ALA A 1 219 ? -10.402 1.025 12.341 1.00 98.81 219 ALA A N 1
ATOM 1705 C CA . ALA A 1 219 ? -11.138 1.304 11.114 1.00 98.81 219 ALA A CA 1
ATOM 1706 C C . ALA A 1 219 ? -10.412 2.331 10.237 1.00 98.81 219 ALA A C 1
ATOM 1708 O O . ALA A 1 219 ? -10.208 2.062 9.060 1.00 98.81 219 ALA A O 1
ATOM 1709 N N . GLU A 1 220 ? -9.946 3.436 10.815 1.00 98.75 220 GLU A N 1
ATOM 1710 C CA . GLU A 1 220 ? -9.189 4.477 10.104 1.00 98.75 220 GLU A CA 1
ATOM 1711 C C . GLU A 1 220 ? -7.839 3.944 9.583 1.00 98.75 220 GLU A C 1
ATOM 1713 O O . GLU A 1 220 ? -7.446 4.214 8.450 1.00 98.75 220 GLU A O 1
ATOM 1718 N N . GLN A 1 221 ? -7.148 3.094 10.356 1.00 98.81 221 GLN A N 1
ATOM 1719 C CA . GLN A 1 221 ? -5.929 2.413 9.895 1.00 98.81 221 GLN A CA 1
ATOM 1720 C C . GLN A 1 221 ? -6.197 1.489 8.693 1.00 98.81 221 GLN A C 1
ATOM 1722 O O . GLN A 1 221 ? -5.393 1.427 7.760 1.00 98.81 221 GLN A O 1
ATOM 1727 N N . ALA A 1 222 ? -7.309 0.751 8.715 1.00 98.81 222 ALA A N 1
ATOM 1728 C CA . ALA A 1 222 ? -7.688 -0.158 7.639 1.00 98.81 222 ALA A CA 1
ATOM 1729 C C . ALA A 1 222 ? -8.173 0.586 6.383 1.00 98.81 222 ALA A C 1
ATOM 1731 O O . ALA A 1 222 ? -7.850 0.157 5.273 1.00 98.81 222 ALA A O 1
ATOM 1732 N N . ASP A 1 223 ? -8.916 1.682 6.557 1.00 98.81 223 ASP A N 1
ATOM 1733 C CA . ASP A 1 223 ? -9.413 2.534 5.473 1.00 98.81 223 ASP A CA 1
ATOM 1734 C C . ASP A 1 223 ? -8.246 3.162 4.703 1.00 98.81 223 ASP A C 1
ATOM 1736 O O . ASP A 1 223 ? -8.135 2.941 3.498 1.00 98.81 223 ASP A O 1
ATOM 1740 N N . ALA A 1 224 ? -7.280 3.771 5.404 1.00 98.75 224 ALA A N 1
ATOM 1741 C CA . ALA A 1 224 ? -6.085 4.346 4.783 1.00 98.75 224 ALA A CA 1
ATOM 1742 C C . ALA A 1 224 ? -5.296 3.316 3.947 1.00 98.75 224 ALA A C 1
ATOM 1744 O O . ALA A 1 224 ? -4.872 3.596 2.824 1.00 98.75 224 ALA A O 1
ATOM 1745 N N . PHE A 1 225 ? -5.126 2.083 4.444 1.00 98.88 225 PHE A N 1
ATOM 1746 C CA . PHE A 1 225 ? -4.483 1.014 3.669 1.00 98.88 225 PHE A CA 1
ATOM 1747 C C . PHE A 1 225 ? -5.260 0.631 2.407 1.00 98.88 225 PHE A C 1
ATOM 1749 O O . PHE A 1 225 ? -4.651 0.358 1.366 1.00 98.88 225 PHE A O 1
ATOM 1756 N N . VAL A 1 226 ? -6.590 0.576 2.493 1.00 98.75 226 VAL A N 1
ATOM 1757 C CA . VAL A 1 226 ? -7.442 0.254 1.347 1.00 98.75 226 VAL A CA 1
ATOM 1758 C C . VAL A 1 226 ? -7.452 1.390 0.336 1.00 98.75 226 VAL A C 1
ATOM 1760 O O . VAL A 1 226 ? -7.356 1.100 -0.854 1.00 98.75 226 VAL A O 1
ATOM 1763 N N . ASP A 1 227 ? -7.494 2.647 0.766 1.00 98.81 227 ASP A N 1
ATOM 1764 C CA . ASP A 1 227 ? -7.491 3.797 -0.136 1.00 98.81 227 ASP A CA 1
ATOM 1765 C C . ASP A 1 227 ? -6.167 3.916 -0.899 1.00 98.81 227 ASP A C 1
ATOM 1767 O O . ASP A 1 227 ? -6.191 4.054 -2.128 1.00 98.81 227 ASP A O 1
ATOM 1771 N N . ILE A 1 228 ? -5.020 3.703 -0.235 1.00 98.81 228 ILE A N 1
ATOM 1772 C CA . ILE A 1 228 ? -3.713 3.562 -0.905 1.00 98.81 228 ILE A CA 1
ATOM 1773 C C . ILE A 1 228 ? -3.799 2.521 -2.027 1.00 98.81 228 ILE A C 1
ATOM 1775 O O . ILE A 1 228 ? -3.463 2.806 -3.182 1.00 98.81 228 ILE A O 1
ATOM 1779 N N . TYR A 1 229 ? -4.297 1.320 -1.716 1.00 98.44 229 TYR A N 1
ATOM 1780 C CA . TYR A 1 229 ? -4.418 0.258 -2.711 1.00 98.44 229 TYR A CA 1
ATOM 1781 C C . TYR A 1 229 ? -5.394 0.617 -3.837 1.00 98.44 229 TYR A C 1
ATOM 1783 O O . TYR A 1 229 ? -5.122 0.360 -5.012 1.00 98.44 229 TYR A O 1
ATOM 1791 N N . TYR A 1 230 ? -6.517 1.253 -3.507 1.00 98.25 230 TYR A N 1
ATOM 1792 C CA . TYR A 1 230 ? -7.535 1.652 -4.471 1.00 98.25 230 TYR A CA 1
ATOM 1793 C C . TYR A 1 230 ? -6.974 2.646 -5.495 1.00 98.25 230 TYR A C 1
ATOM 1795 O O . TYR A 1 230 ? -7.262 2.537 -6.693 1.00 98.25 230 TYR A O 1
ATOM 1803 N N . TYR A 1 231 ? -6.135 3.587 -5.055 1.00 98.31 231 TYR A N 1
ATOM 1804 C CA . TYR A 1 231 ? -5.437 4.502 -5.953 1.00 98.31 231 TYR A CA 1
ATOM 1805 C C . TYR A 1 231 ? -4.416 3.779 -6.840 1.00 98.31 231 TYR A C 1
ATOM 1807 O O . TYR A 1 231 ? -4.403 4.037 -8.049 1.00 98.31 231 TYR A O 1
ATOM 1815 N N . CYS A 1 232 ? -3.628 2.843 -6.295 1.00 98.62 232 CYS A N 1
ATOM 1816 C CA . CYS A 1 232 ? -2.704 2.006 -7.075 1.00 98.62 232 CYS A CA 1
ATOM 1817 C C . CYS A 1 232 ? -3.445 1.225 -8.175 1.00 98.62 232 CYS A C 1
ATOM 1819 O O . CYS A 1 232 ? -3.096 1.316 -9.357 1.00 98.62 232 CYS A O 1
ATOM 1821 N N . LEU A 1 233 ? -4.534 0.535 -7.814 1.00 98.31 233 LEU A N 1
ATOM 1822 C CA . LEU A 1 233 ? -5.403 -0.176 -8.756 1.00 98.31 233 LEU A CA 1
ATOM 1823 C C . LEU A 1 233 ? -5.960 0.757 -9.828 1.00 98.31 233 LEU A C 1
ATOM 1825 O O . LEU A 1 233 ? -5.946 0.424 -11.013 1.00 98.31 233 LEU A O 1
ATOM 1829 N N . ASN A 1 234 ? -6.442 1.941 -9.442 1.00 96.44 234 ASN A N 1
ATOM 1830 C CA . ASN A 1 234 ? -6.999 2.892 -10.396 1.00 96.44 234 ASN A CA 1
ATOM 1831 C C . ASN A 1 234 ? -5.948 3.414 -11.386 1.00 96.44 234 ASN A C 1
ATOM 1833 O O . ASN A 1 234 ? -6.244 3.546 -12.577 1.00 96.44 234 ASN A O 1
ATOM 1837 N N . ALA A 1 235 ? -4.739 3.714 -10.907 1.00 98.06 235 ALA A N 1
ATOM 1838 C CA . ALA A 1 235 ? -3.631 4.171 -11.736 1.00 98.06 235 ALA A CA 1
ATOM 1839 C C . ALA A 1 235 ? -3.200 3.092 -12.742 1.00 98.06 235 ALA A C 1
ATOM 1841 O O . ALA A 1 235 ? -3.107 3.373 -13.939 1.00 98.06 235 ALA A O 1
ATOM 1842 N N . ALA A 1 236 ? -3.031 1.849 -12.284 1.00 98.31 236 ALA A N 1
ATOM 1843 C CA . ALA A 1 236 ? -2.684 0.715 -13.135 1.00 98.31 236 ALA A CA 1
ATOM 1844 C C . ALA A 1 236 ? -3.791 0.370 -14.147 1.00 98.31 236 ALA A C 1
ATOM 1846 O O . ALA A 1 236 ? -3.515 0.205 -15.338 1.00 98.31 236 ALA A O 1
ATOM 1847 N N . ALA A 1 237 ? -5.060 0.368 -13.725 1.00 96.88 237 ALA A N 1
ATOM 1848 C CA . ALA A 1 237 ? -6.194 0.081 -14.603 1.00 96.88 237 ALA A CA 1
ATOM 1849 C C . ALA A 1 237 ? -6.316 1.098 -15.751 1.00 96.88 237 ALA A C 1
ATOM 1851 O O . ALA A 1 237 ? -6.575 0.717 -16.892 1.00 96.88 237 ALA A O 1
ATOM 1852 N N . LYS A 1 238 ? -6.044 2.388 -15.497 1.00 96.06 238 LYS A N 1
ATOM 1853 C CA . LYS A 1 238 ? -5.977 3.429 -16.545 1.00 96.06 238 LYS A CA 1
ATOM 1854 C C . LYS A 1 238 ? -4.877 3.178 -17.582 1.00 96.06 238 LYS A C 1
ATOM 1856 O O . LYS A 1 238 ? -4.925 3.759 -18.665 1.00 96.06 238 LYS A O 1
ATOM 1861 N N . LYS A 1 239 ? -3.892 2.338 -17.259 1.00 96.88 239 LYS A N 1
ATOM 1862 C CA . LYS A 1 239 ? -2.818 1.896 -18.157 1.00 96.88 239 LYS A CA 1
ATOM 1863 C C . LYS A 1 239 ? -3.032 0.491 -18.708 1.00 96.88 239 LYS A C 1
ATOM 1865 O O . LYS A 1 239 ? -2.159 -0.016 -19.402 1.00 96.88 239 LYS A O 1
ATOM 1870 N N . GLY A 1 240 ? -4.187 -0.114 -18.434 1.00 96.44 240 GLY A N 1
ATOM 1871 C CA . GLY A 1 240 ? -4.485 -1.474 -18.849 1.00 96.44 240 GLY A CA 1
ATOM 1872 C C . GLY A 1 240 ? -3.587 -2.503 -18.171 1.00 96.44 240 GLY A C 1
ATOM 1873 O O . GLY A 1 240 ? -3.277 -3.503 -18.796 1.00 96.44 240 GLY A O 1
ATOM 1874 N N . VAL A 1 241 ? -3.137 -2.268 -16.937 1.00 98.00 241 VAL A N 1
ATOM 1875 C CA . VAL A 1 241 ? -2.344 -3.236 -16.168 1.00 98.00 241 VAL A CA 1
ATOM 1876 C C . VAL A 1 241 ? -3.234 -3.892 -15.118 1.00 98.00 241 VAL A C 1
ATOM 1878 O O . VAL A 1 241 ? -3.894 -3.206 -14.336 1.00 98.00 241 VAL A O 1
ATOM 1881 N N . ASN A 1 242 ? -3.246 -5.222 -15.100 1.00 98.00 242 ASN A N 1
ATOM 1882 C CA . ASN A 1 242 ? -3.938 -6.020 -14.097 1.00 98.00 242 ASN A CA 1
ATOM 1883 C C . ASN A 1 242 ? -2.986 -6.315 -12.930 1.00 98.00 242 ASN A C 1
ATOM 1885 O O . ASN A 1 242 ? -2.166 -7.228 -13.024 1.00 98.00 242 ASN A O 1
ATOM 1889 N N . LEU A 1 243 ? -3.100 -5.546 -11.841 1.00 98.06 243 LEU A N 1
ATOM 1890 C CA . LEU A 1 243 ? -2.256 -5.730 -10.655 1.00 98.06 243 LEU A CA 1
ATOM 1891 C C . LEU A 1 243 ? -2.548 -7.021 -9.887 1.00 98.06 243 LEU A C 1
ATOM 1893 O O . LEU A 1 243 ? -1.643 -7.503 -9.222 1.00 98.06 243 LEU A O 1
ATOM 1897 N N . SER A 1 244 ? -3.740 -7.618 -9.994 1.00 96.50 244 SER A N 1
ATOM 1898 C CA . SER A 1 244 ? -4.023 -8.900 -9.330 1.00 96.50 244 SER A CA 1
ATOM 1899 C C . SER A 1 244 ? -3.158 -10.024 -9.906 1.00 96.50 244 SER A C 1
ATOM 1901 O O . SER A 1 244 ? -2.553 -10.784 -9.160 1.00 96.50 244 SER A O 1
ATOM 1903 N N . ALA A 1 245 ? -2.987 -10.060 -11.232 1.00 97.12 245 ALA A N 1
ATOM 1904 C CA . ALA A 1 245 ? -2.083 -11.021 -11.869 1.00 97.12 245 ALA A CA 1
ATOM 1905 C C . ALA A 1 245 ? -0.607 -10.771 -11.498 1.00 97.12 245 ALA A C 1
ATOM 1907 O O . ALA A 1 245 ? 0.165 -11.714 -11.341 1.00 97.12 245 ALA A O 1
ATOM 1908 N N . ILE A 1 246 ? -0.210 -9.505 -11.321 1.00 98.50 246 ILE A N 1
ATOM 1909 C CA . ILE A 1 246 ? 1.142 -9.152 -10.858 1.00 98.50 246 ILE A CA 1
ATOM 1910 C C . ILE A 1 246 ? 1.336 -9.574 -9.395 1.00 98.50 246 ILE A C 1
ATOM 1912 O O . ILE A 1 246 ? 2.363 -10.161 -9.056 1.00 98.50 246 ILE A O 1
ATOM 1916 N N . PHE A 1 247 ? 0.332 -9.347 -8.544 1.00 98.50 247 PHE A N 1
ATOM 1917 C CA . PHE A 1 247 ? 0.322 -9.794 -7.155 1.00 98.50 247 PHE A CA 1
ATOM 1918 C C . PHE A 1 247 ? 0.516 -11.309 -7.058 1.00 98.50 247 PHE A C 1
ATOM 1920 O O . PHE A 1 247 ? 1.326 -11.751 -6.247 1.00 98.50 247 PHE A O 1
ATOM 1927 N N . ASP A 1 248 ? -0.140 -12.105 -7.907 1.00 98.00 248 ASP A N 1
ATOM 1928 C CA . ASP A 1 248 ? 0.036 -13.562 -7.922 1.00 98.00 248 ASP A CA 1
ATOM 1929 C C . ASP A 1 248 ? 1.486 -13.971 -8.225 1.00 98.00 248 ASP A C 1
ATOM 1931 O O . ASP A 1 248 ? 2.036 -14.858 -7.563 1.00 98.00 248 ASP A O 1
ATOM 1935 N N . VAL A 1 249 ? 2.142 -13.295 -9.175 1.00 98.25 249 VAL A N 1
ATOM 1936 C CA . VAL A 1 249 ? 3.559 -13.526 -9.508 1.00 98.25 249 VAL A CA 1
ATOM 1937 C C . VAL A 1 249 ? 4.462 -13.192 -8.316 1.00 98.25 249 VAL A C 1
ATOM 1939 O O . VAL A 1 249 ? 5.323 -13.998 -7.940 1.00 98.25 249 VAL A O 1
ATOM 1942 N N . VAL A 1 250 ? 4.245 -12.038 -7.679 1.00 98.50 250 VAL A N 1
ATOM 1943 C CA . VAL A 1 250 ? 5.004 -11.594 -6.498 1.00 98.5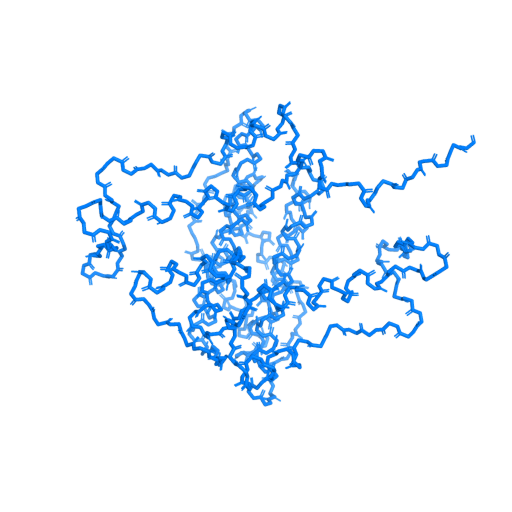0 250 VAL A CA 1
ATOM 1944 C C . VAL A 1 250 ? 4.771 -12.526 -5.307 1.00 98.50 250 VAL A C 1
ATOM 1946 O O . VAL A 1 250 ? 5.723 -12.973 -4.658 1.00 98.50 250 VAL A O 1
ATOM 1949 N N . HIS A 1 251 ? 3.518 -12.888 -5.036 1.00 98.19 251 HIS A N 1
ATOM 1950 C CA . HIS A 1 251 ? 3.154 -13.790 -3.952 1.00 98.19 251 HIS A CA 1
ATOM 1951 C C . HIS A 1 251 ? 3.763 -15.183 -4.155 1.00 98.19 251 HIS A C 1
ATOM 1953 O O . HIS A 1 251 ? 4.364 -15.727 -3.224 1.00 98.19 251 HIS A O 1
ATOM 1959 N N . ALA A 1 252 ? 3.711 -15.734 -5.372 1.00 98.12 252 ALA A N 1
ATOM 1960 C CA . ALA A 1 252 ? 4.337 -17.013 -5.693 1.00 98.12 252 ALA A CA 1
ATOM 1961 C C . ALA A 1 252 ? 5.853 -16.990 -5.430 1.00 98.12 252 ALA A C 1
ATOM 1963 O O . ALA A 1 252 ? 6.382 -17.892 -4.771 1.00 98.12 252 ALA A O 1
ATOM 1964 N N . ALA A 1 253 ? 6.552 -15.933 -5.858 1.00 98.19 253 ALA A N 1
ATOM 1965 C CA . ALA A 1 253 ? 7.979 -15.769 -5.583 1.00 98.19 253 ALA A CA 1
ATOM 1966 C C . ALA A 1 253 ? 8.268 -15.624 -4.077 1.00 98.19 253 ALA A C 1
ATOM 1968 O O . ALA A 1 253 ? 9.243 -16.185 -3.566 1.00 98.19 253 ALA A O 1
ATOM 1969 N N . ASN A 1 254 ? 7.407 -14.926 -3.333 1.00 97.88 254 ASN A N 1
ATOM 1970 C CA . ASN A 1 254 ? 7.505 -14.808 -1.879 1.00 97.88 254 ASN A CA 1
ATOM 1971 C C . ASN A 1 254 ? 7.340 -16.159 -1.176 1.00 97.88 254 ASN A C 1
ATOM 1973 O O . ASN A 1 254 ? 8.151 -16.494 -0.310 1.00 97.88 254 ASN A O 1
ATOM 1977 N N . MET A 1 255 ? 6.359 -16.966 -1.574 1.00 97.75 255 MET A N 1
ATOM 1978 C CA . MET A 1 255 ? 6.129 -18.301 -1.013 1.00 97.75 255 MET A CA 1
ATOM 1979 C C . MET A 1 255 ? 7.223 -19.301 -1.402 1.00 97.75 255 MET A C 1
ATOM 1981 O O . MET A 1 255 ? 7.580 -20.163 -0.596 1.00 97.75 255 MET A O 1
ATOM 1985 N N . ALA A 1 256 ? 7.844 -19.134 -2.572 1.00 97.62 256 ALA A N 1
ATOM 1986 C CA . ALA A 1 256 ? 9.002 -19.919 -3.002 1.00 97.62 256 ALA A CA 1
ATOM 1987 C C . ALA A 1 256 ? 10.265 -19.681 -2.147 1.00 97.62 256 ALA A C 1
ATOM 1989 O O . ALA A 1 256 ? 11.244 -20.411 -2.289 1.00 97.62 256 ALA A O 1
ATOM 1990 N N . LYS A 1 257 ? 10.264 -18.700 -1.227 1.00 97.69 257 LYS A N 1
ATOM 1991 C CA . LYS A 1 257 ? 11.342 -18.524 -0.233 1.00 97.69 257 LYS A CA 1
ATOM 1992 C C . LYS A 1 257 ? 11.345 -19.617 0.849 1.00 97.69 257 LYS A C 1
ATOM 1994 O O . LYS A 1 257 ? 12.253 -19.638 1.677 1.00 97.69 257 LYS A O 1
ATOM 1999 N N . ARG A 1 258 ? 10.355 -20.516 0.868 1.00 96.75 258 ARG A N 1
ATOM 2000 C CA . ARG A 1 258 ? 10.382 -21.728 1.699 1.00 96.75 258 ARG A CA 1
ATOM 2001 C C . ARG A 1 258 ? 11.527 -22.639 1.264 1.00 96.75 258 ARG A C 1
ATOM 2003 O O . ARG A 1 258 ? 11.734 -22.875 0.078 1.00 96.75 258 ARG A O 1
ATOM 2010 N N . ASP A 1 259 ? 12.249 -23.184 2.231 1.00 95.31 259 ASP A N 1
ATOM 2011 C CA . ASP A 1 259 ? 13.277 -24.181 1.977 1.00 95.31 259 ASP A CA 1
ATOM 2012 C C . ASP A 1 259 ? 12.646 -25.452 1.364 1.00 95.31 259 ASP A C 1
ATOM 2014 O O . ASP A 1 259 ? 11.737 -26.027 1.969 1.00 95.31 259 ASP A O 1
ATOM 2018 N N . PRO A 1 260 ? 13.113 -25.927 0.192 1.00 94.00 260 PRO A N 1
ATOM 2019 C CA . PRO A 1 260 ? 12.504 -27.061 -0.504 1.00 94.00 260 PRO A CA 1
ATOM 2020 C C . PRO A 1 260 ? 12.548 -28.387 0.263 1.00 94.00 260 PRO A C 1
ATOM 2022 O O . PRO A 1 260 ? 11.794 -29.299 -0.064 1.00 94.00 260 PRO A O 1
ATOM 2025 N N . LYS A 1 261 ? 13.443 -28.532 1.252 1.00 94.50 261 LYS A N 1
ATOM 2026 C CA . LYS A 1 261 ? 13.580 -29.772 2.031 1.00 94.50 261 LYS A CA 1
ATOM 2027 C C . LYS A 1 261 ? 12.610 -29.819 3.206 1.00 94.50 261 LYS A C 1
ATOM 2029 O O . LYS A 1 261 ? 12.124 -30.890 3.550 1.00 94.50 261 LYS A O 1
ATOM 2034 N N . THR A 1 262 ? 12.364 -28.676 3.837 1.00 94.06 262 THR A N 1
ATOM 2035 C CA . THR A 1 262 ? 11.571 -28.570 5.071 1.00 94.06 262 THR A CA 1
ATOM 2036 C C . THR A 1 262 ? 10.181 -27.976 4.850 1.00 94.06 262 THR A C 1
ATOM 2038 O O . THR A 1 262 ? 9.307 -28.153 5.695 1.00 94.06 262 THR A O 1
ATOM 2041 N N . GLY A 1 263 ? 9.964 -27.249 3.750 1.00 92.69 263 GLY A N 1
ATOM 2042 C CA . GLY A 1 263 ? 8.750 -26.465 3.502 1.00 92.69 263 GLY A CA 1
ATOM 2043 C C . GLY A 1 263 ? 8.623 -25.217 4.388 1.00 92.69 263 GLY A C 1
ATOM 2044 O O . GLY A 1 263 ? 7.584 -24.549 4.377 1.00 92.69 263 GLY A O 1
ATOM 2045 N N . GLN A 1 264 ? 9.659 -24.887 5.165 1.00 94.12 264 GLN A N 1
ATOM 2046 C CA . GLN A 1 264 ? 9.656 -23.796 6.139 1.00 94.12 264 GLN A CA 1
ATOM 2047 C C . GLN A 1 264 ? 10.443 -22.592 5.632 1.00 94.12 264 GLN A C 1
ATOM 2049 O O . GLN A 1 264 ? 11.368 -22.723 4.835 1.00 94.12 264 GLN A O 1
ATOM 2054 N N . PHE A 1 265 ? 10.115 -21.402 6.128 1.00 96.62 265 PHE A N 1
ATOM 2055 C CA . PHE A 1 265 ? 10.953 -20.229 5.909 1.00 96.62 265 PHE A CA 1
ATOM 2056 C C . PHE A 1 265 ? 12.140 -20.269 6.872 1.00 96.62 265 PHE A C 1
ATOM 2058 O O . PHE A 1 265 ? 11.976 -20.091 8.079 1.00 96.62 265 PHE A O 1
ATOM 2065 N N . LEU A 1 266 ? 13.341 -20.484 6.338 1.00 94.56 266 LEU A N 1
ATOM 2066 C CA . LEU A 1 266 ? 14.566 -20.378 7.124 1.00 94.56 266 LEU A CA 1
ATOM 2067 C C . LEU A 1 266 ? 14.923 -18.906 7.323 1.00 94.56 266 LEU A C 1
ATOM 2069 O O . LEU A 1 266 ? 14.730 -18.084 6.426 1.00 94.56 266 LEU A O 1
ATOM 2073 N N . LYS A 1 267 ? 15.457 -18.567 8.495 1.00 93.94 267 LYS A N 1
ATOM 2074 C CA . LYS A 1 267 ? 15.831 -17.196 8.852 1.00 93.94 267 LYS A CA 1
ATOM 2075 C C . LYS A 1 267 ? 17.276 -17.126 9.315 1.00 93.94 267 LYS A C 1
ATOM 2077 O O . LYS A 1 267 ? 17.791 -18.074 9.904 1.00 93.94 267 LYS A O 1
ATOM 2082 N N . ARG A 1 268 ? 17.913 -15.985 9.059 1.00 93.12 268 ARG A N 1
ATOM 2083 C CA . ARG A 1 268 ? 19.178 -15.606 9.698 1.00 93.12 268 ARG A CA 1
ATOM 2084 C C . ARG A 1 268 ? 18.934 -15.200 11.155 1.00 93.12 268 ARG A C 1
ATOM 2086 O O . ARG A 1 268 ? 17.790 -15.024 11.570 1.00 93.12 268 ARG A O 1
ATOM 2093 N N . GLU A 1 269 ? 20.014 -14.986 11.902 1.00 91.38 269 GLU A N 1
ATOM 2094 C CA . GLU A 1 269 ? 19.973 -14.528 13.301 1.00 91.38 269 GLU A CA 1
ATOM 2095 C C . GLU A 1 269 ? 19.221 -13.200 13.482 1.00 91.38 269 GLU A C 1
ATOM 2097 O O . GLU A 1 269 ? 18.541 -13.010 14.484 1.00 91.38 269 GLU A O 1
ATOM 2102 N N . ASP A 1 270 ? 19.267 -12.313 12.485 1.00 88.75 270 ASP A N 1
ATOM 2103 C CA . ASP A 1 270 ? 18.537 -11.038 12.484 1.00 88.75 270 ASP A CA 1
ATOM 2104 C C . ASP A 1 270 ? 17.054 -11.169 12.086 1.00 88.75 270 ASP A C 1
ATOM 2106 O O . ASP A 1 270 ? 16.363 -10.173 11.887 1.00 88.75 270 ASP A O 1
ATOM 2110 N N . GLY A 1 271 ? 16.557 -12.397 11.921 1.00 86.75 271 GLY A N 1
ATOM 2111 C CA . GLY A 1 271 ? 15.175 -12.683 11.548 1.00 86.75 271 GLY A CA 1
ATOM 2112 C C . GLY A 1 271 ? 14.871 -12.556 10.053 1.00 86.75 271 GLY A C 1
ATOM 2113 O O . GLY A 1 271 ? 13.748 -12.869 9.644 1.00 86.75 271 GLY A O 1
ATOM 2114 N N . LYS A 1 272 ? 15.838 -12.156 9.212 1.00 90.19 272 LYS A N 1
ATOM 2115 C CA . LYS A 1 272 ? 15.635 -12.043 7.760 1.00 90.19 272 LYS A CA 1
ATOM 2116 C C . LYS A 1 272 ? 15.493 -13.423 7.116 1.00 90.19 272 LYS A C 1
ATOM 2118 O O . LYS A 1 272 ? 16.330 -14.300 7.334 1.00 90.19 272 LYS A O 1
ATOM 2123 N N . ILE A 1 273 ? 14.467 -13.591 6.279 1.00 94.81 273 ILE A N 1
ATOM 2124 C CA . ILE A 1 273 ? 14.231 -14.822 5.510 1.00 94.81 273 ILE A CA 1
ATOM 2125 C C . ILE A 1 273 ? 15.409 -15.087 4.563 1.00 94.81 273 ILE A C 1
ATOM 2127 O O . ILE A 1 273 ? 15.842 -14.204 3.817 1.00 94.81 273 ILE A O 1
ATOM 2131 N N . ILE A 1 274 ? 15.906 -16.322 4.583 1.00 94.88 274 ILE A N 1
ATOM 2132 C CA . ILE A 1 274 ? 16.949 -16.829 3.694 1.00 94.88 274 ILE A CA 1
ATOM 2133 C C . ILE A 1 274 ? 16.281 -17.369 2.429 1.00 94.88 274 ILE A C 1
ATOM 2135 O O . ILE A 1 274 ? 15.392 -18.213 2.498 1.00 94.88 274 ILE A O 1
ATOM 2139 N N . LYS A 1 275 ? 16.730 -16.894 1.265 1.00 96.69 275 LYS A N 1
ATOM 2140 C CA . LYS A 1 275 ? 16.299 -17.418 -0.037 1.00 96.69 275 LYS A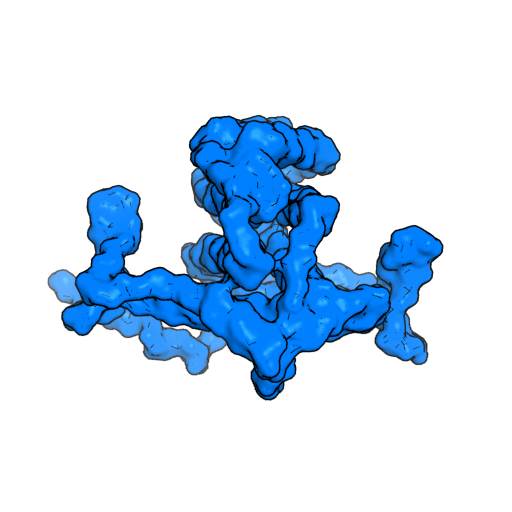 CA 1
ATOM 2141 C C . LYS A 1 275 ? 16.987 -18.771 -0.282 1.00 96.69 275 LYS A C 1
ATOM 2143 O O . LYS A 1 275 ? 18.211 -18.833 -0.129 1.00 96.69 275 LYS A O 1
ATOM 2148 N N . PRO A 1 276 ? 16.258 -19.839 -0.650 1.00 97.00 276 PRO A N 1
ATOM 2149 C CA . PRO A 1 276 ? 16.874 -21.130 -0.931 1.00 97.00 276 PRO A CA 1
ATOM 2150 C C . PRO A 1 276 ? 17.718 -21.084 -2.212 1.00 97.00 276 PRO A C 1
ATOM 2152 O O . PRO A 1 276 ? 17.556 -20.205 -3.063 1.00 97.00 276 PRO A O 1
ATOM 2155 N N . ALA A 1 277 ? 18.627 -22.050 -2.364 1.00 96.06 277 ALA A N 1
ATOM 2156 C CA . ALA A 1 277 ? 19.434 -22.177 -3.574 1.00 96.06 277 ALA A CA 1
ATOM 2157 C C . ALA A 1 277 ? 18.536 -22.358 -4.811 1.00 96.06 277 ALA A C 1
ATOM 2159 O O . ALA A 1 277 ? 17.639 -23.199 -4.811 1.00 96.06 277 ALA A O 1
ATOM 2160 N N . GLY A 1 278 ? 18.788 -21.572 -5.861 1.00 95.12 278 GLY A N 1
ATOM 2161 C CA . GLY A 1 278 ? 18.004 -21.599 -7.101 1.00 95.12 278 GLY A CA 1
ATOM 2162 C C . GLY A 1 278 ? 16.714 -20.772 -7.078 1.00 95.12 278 GLY A C 1
ATOM 2163 O O . GLY A 1 278 ? 16.062 -20.685 -8.117 1.00 95.12 278 GLY A O 1
ATOM 2164 N N . TRP A 1 279 ? 16.364 -20.138 -5.950 1.00 97.62 279 TRP A N 1
ATOM 2165 C CA . TRP A 1 279 ? 15.239 -19.200 -5.886 1.00 97.62 279 TRP A CA 1
ATOM 2166 C C . TRP A 1 279 ? 15.385 -18.089 -6.930 1.00 97.62 279 TRP A C 1
ATOM 2168 O O . TRP A 1 279 ? 16.465 -17.512 -7.073 1.00 97.62 279 TRP A O 1
ATOM 2178 N N . GLN A 1 280 ? 14.288 -17.777 -7.617 1.00 96.94 280 GLN A N 1
ATOM 2179 C CA . GLN A 1 280 ? 14.212 -16.698 -8.598 1.00 96.94 280 GLN A CA 1
ATOM 2180 C C . GLN A 1 280 ? 13.332 -15.560 -8.064 1.00 96.94 280 GLN A C 1
ATOM 2182 O O . GLN A 1 280 ? 12.340 -15.840 -7.383 1.00 96.94 280 GLN A O 1
ATOM 2187 N N . PRO A 1 281 ? 13.678 -14.293 -8.352 1.00 96.94 281 PRO A N 1
ATOM 2188 C CA . PRO A 1 281 ? 12.774 -13.172 -8.111 1.00 96.94 281 PRO A CA 1
ATOM 2189 C C . PRO A 1 281 ? 11.499 -13.289 -8.963 1.00 96.94 281 PRO A C 1
ATOM 2191 O O . PRO A 1 281 ? 11.497 -14.037 -9.945 1.00 96.94 281 PRO A O 1
ATOM 2194 N N . PRO A 1 282 ? 10.416 -12.579 -8.595 1.00 97.75 282 PRO A N 1
ATOM 2195 C CA . PRO A 1 282 ? 9.236 -12.503 -9.449 1.00 97.75 282 PRO A CA 1
ATOM 2196 C C . PRO A 1 282 ? 9.604 -11.922 -10.819 1.00 97.75 282 PRO A C 1
ATOM 2198 O O . PRO A 1 282 ? 10.346 -10.947 -10.905 1.00 97.75 282 PRO A O 1
ATOM 2201 N N . ASP A 1 283 ? 9.080 -12.517 -11.892 1.00 98.00 283 ASP A N 1
ATOM 2202 C CA . ASP A 1 283 ? 9.266 -12.012 -13.258 1.00 98.00 283 ASP A CA 1
ATOM 2203 C C . ASP A 1 283 ? 8.053 -11.170 -13.674 1.00 98.00 283 ASP A C 1
ATOM 2205 O O . ASP A 1 283 ? 7.208 -11.572 -14.479 1.00 98.00 283 ASP A O 1
ATOM 2209 N N . VAL A 1 284 ? 7.949 -9.990 -13.059 1.00 98.25 284 VAL A N 1
ATOM 2210 C CA . VAL A 1 284 ? 6.874 -9.021 -13.322 1.00 98.25 284 VAL A CA 1
ATOM 2211 C C . VAL A 1 284 ? 6.892 -8.579 -14.784 1.00 98.25 284 VAL A C 1
ATOM 2213 O O . VAL A 1 284 ? 5.842 -8.443 -15.412 1.00 98.25 284 VAL A O 1
ATOM 2216 N N . ARG A 1 285 ? 8.083 -8.422 -15.373 1.00 97.75 285 ARG A N 1
ATOM 2217 C CA . ARG A 1 285 ? 8.236 -8.046 -16.780 1.00 97.75 285 ARG A CA 1
ATOM 2218 C C . ARG A 1 285 ? 7.638 -9.092 -17.716 1.00 97.75 285 ARG A C 1
ATOM 2220 O O . ARG A 1 285 ? 6.949 -8.707 -18.660 1.00 97.75 285 ARG A O 1
ATOM 2227 N N . ALA A 1 286 ? 7.873 -10.384 -17.487 1.00 98.06 286 ALA A N 1
ATOM 2228 C CA . ALA A 1 286 ? 7.262 -11.432 -18.301 1.00 98.06 286 ALA A CA 1
ATOM 2229 C C . ALA A 1 286 ? 5.730 -11.387 -18.235 1.00 98.06 286 ALA A C 1
ATOM 2231 O O . ALA A 1 286 ? 5.075 -11.523 -19.271 1.00 98.06 286 ALA A O 1
ATOM 2232 N N . GLU A 1 287 ? 5.158 -11.129 -17.056 1.00 98.25 287 GLU A N 1
ATOM 2233 C CA . GLU A 1 287 ? 3.710 -10.964 -16.916 1.00 98.25 287 GLU A CA 1
ATOM 2234 C C . GLU A 1 287 ? 3.203 -9.704 -17.634 1.00 98.25 287 GLU A C 1
ATOM 2236 O O . GLU A 1 287 ? 2.210 -9.776 -18.354 1.00 98.25 287 GLU A O 1
ATOM 2241 N N . ILE A 1 288 ? 3.912 -8.573 -17.565 1.00 98.38 288 ILE A N 1
ATOM 2242 C CA . ILE A 1 288 ? 3.567 -7.378 -18.355 1.00 98.38 288 ILE A CA 1
ATOM 2243 C C . ILE A 1 288 ? 3.599 -7.665 -19.861 1.00 98.38 288 ILE A C 1
ATOM 2245 O O . ILE A 1 288 ? 2.663 -7.299 -20.573 1.00 98.38 288 ILE A O 1
ATOM 2249 N N . VAL A 1 289 ? 4.626 -8.358 -20.358 1.00 98.06 289 VAL A N 1
ATOM 2250 C CA . VAL A 1 289 ? 4.707 -8.755 -21.775 1.00 98.06 289 VAL A CA 1
ATOM 2251 C C . VAL A 1 289 ? 3.537 -9.673 -22.148 1.00 98.06 289 VAL A C 1
ATOM 2253 O O . VAL A 1 289 ? 2.937 -9.512 -23.213 1.00 98.06 289 VAL A O 1
ATOM 2256 N N . ARG A 1 290 ? 3.146 -10.601 -21.263 1.00 97.38 290 ARG A N 1
ATOM 2257 C CA . ARG A 1 290 ? 1.952 -11.435 -21.461 1.00 97.38 290 ARG A CA 1
ATOM 2258 C C . ARG A 1 290 ? 0.686 -10.581 -21.551 1.00 97.38 290 ARG A C 1
ATOM 2260 O O . ARG A 1 290 ? -0.110 -10.802 -22.463 1.00 97.38 290 ARG A O 1
ATOM 2267 N N . GLN A 1 291 ? 0.494 -9.617 -20.649 1.00 97.38 291 GLN A N 1
ATOM 2268 C CA . GLN A 1 291 ? -0.661 -8.711 -20.663 1.00 97.38 291 GLN A CA 1
ATOM 2269 C C . GLN A 1 291 ? -0.721 -7.882 -21.952 1.00 97.38 291 GLN A C 1
ATOM 2271 O O . GLN A 1 291 ? -1.784 -7.764 -22.559 1.00 97.38 291 GLN A O 1
ATOM 2276 N N . GLN A 1 292 ? 0.419 -7.379 -22.427 1.00 95.94 292 GLN A N 1
ATOM 2277 C CA . GLN A 1 292 ? 0.506 -6.619 -23.677 1.00 95.94 292 GLN A CA 1
ATOM 2278 C C . GLN A 1 292 ? 0.151 -7.458 -24.913 1.00 95.94 292 GLN A C 1
ATOM 2280 O O . GLN A 1 292 ? -0.490 -6.946 -25.829 1.00 95.94 292 GLN A O 1
ATOM 2285 N N . HIS A 1 293 ? 0.547 -8.734 -24.952 1.00 95.56 293 HIS A N 1
ATOM 2286 C CA . HIS A 1 293 ? 0.279 -9.613 -26.095 1.00 95.56 293 HIS A CA 1
ATOM 2287 C C . HIS A 1 293 ? -1.116 -10.250 -26.069 1.00 95.56 293 HIS A C 1
ATOM 2289 O O . HIS A 1 293 ? -1.757 -10.362 -27.113 1.00 95.56 293 HIS A O 1
ATOM 2295 N N . ASN A 1 294 ? -1.586 -10.672 -24.892 1.00 94.75 294 ASN A N 1
ATOM 2296 C CA . ASN A 1 294 ? -2.777 -11.518 -24.750 1.00 94.75 294 ASN A CA 1
ATOM 2297 C C . ASN A 1 294 ? -3.967 -10.792 -24.104 1.00 94.75 294 ASN A C 1
ATOM 2299 O O . ASN A 1 294 ? -5.044 -11.373 -23.987 1.00 94.75 294 ASN A O 1
ATOM 2303 N N . GLY A 1 295 ? -3.779 -9.547 -23.666 1.00 93.94 295 GLY A N 1
ATOM 2304 C CA . GLY A 1 295 ? -4.738 -8.813 -22.852 1.00 93.94 295 GLY A CA 1
ATOM 2305 C C . GLY A 1 295 ? -4.550 -9.050 -21.350 1.00 93.94 295 GLY A C 1
ATOM 2306 O O . GLY A 1 295 ? -4.152 -10.127 -20.886 1.00 93.94 295 GLY A O 1
ATOM 2307 N N . SER A 1 296 ? -4.848 -8.004 -20.584 1.00 94.75 296 SER A N 1
ATOM 2308 C CA . SER A 1 296 ? -4.624 -7.951 -19.134 1.00 94.75 296 SER A CA 1
ATOM 2309 C C . SER A 1 296 ? -5.728 -8.624 -18.325 1.00 94.75 296 SER A C 1
ATOM 2311 O O . SER A 1 296 ? -5.459 -9.177 -17.260 1.00 94.75 296 SER A O 1
ATOM 2313 N N . TRP A 1 297 ? -6.948 -8.642 -18.865 1.00 90.88 297 TRP A N 1
ATOM 2314 C CA . TRP A 1 297 ? -8.094 -9.372 -18.329 1.00 90.88 297 TRP A CA 1
ATOM 2315 C C . TRP A 1 297 ? -8.587 -10.355 -19.396 1.00 90.88 297 TRP A C 1
ATOM 2317 O O . TRP A 1 297 ? -8.957 -9.910 -20.488 1.00 90.88 297 TRP A O 1
ATOM 2327 N N . PRO A 1 298 ? -8.573 -11.673 -19.132 1.00 72.12 298 PRO A N 1
ATOM 2328 C CA . PRO A 1 298 ? -9.195 -12.652 -20.013 1.00 72.12 298 PRO A CA 1
ATOM 2329 C C . PRO A 1 298 ? -10.666 -12.291 -20.275 1.00 72.12 298 PRO A C 1
ATOM 2331 O O . PRO A 1 298 ? -11.367 -11.776 -19.405 1.00 72.12 298 PRO A O 1
ATOM 2334 N N . VAL A 1 299 ? -11.133 -12.546 -21.499 1.00 56.91 299 VAL A N 1
ATOM 2335 C CA . VAL A 1 299 ? -12.395 -12.012 -22.056 1.00 56.91 299 VAL A CA 1
ATOM 2336 C C . VAL A 1 299 ? -13.655 -12.435 -21.273 1.00 56.91 299 VAL A C 1
ATOM 2338 O O . VAL A 1 299 ? -14.695 -11.786 -21.392 1.00 56.91 299 VAL A O 1
ATOM 2341 N N . ASP A 1 300 ? -13.560 -13.463 -20.429 1.00 51.94 300 ASP A N 1
ATOM 2342 C CA . ASP A 1 300 ? -14.687 -14.009 -19.665 1.00 51.94 300 ASP A CA 1
ATOM 2343 C C . ASP A 1 300 ? -15.012 -13.234 -18.368 1.00 51.94 300 ASP A C 1
ATOM 2345 O O . ASP A 1 300 ? -16.098 -13.407 -17.818 1.00 51.94 300 ASP A O 1
ATOM 2349 N N . GLU A 1 301 ? -14.149 -12.322 -17.900 1.00 49.16 301 GLU A N 1
ATOM 2350 C CA . GLU A 1 301 ? -14.347 -11.610 -16.617 1.00 49.16 301 GLU A CA 1
ATOM 2351 C C . GLU A 1 301 ? -14.919 -10.183 -16.754 1.00 49.16 301 GLU A C 1
ATOM 2353 O O . GLU A 1 301 ? -15.433 -9.616 -15.789 1.00 49.16 301 GLU A O 1
ATOM 2358 N N . CYS A 1 302 ? -14.878 -9.576 -17.948 1.00 43.41 302 CYS A N 1
ATOM 2359 C CA . CYS A 1 302 ? -15.101 -8.130 -18.126 1.00 43.41 302 CYS A CA 1
ATOM 2360 C C . CYS A 1 302 ? -16.387 -7.751 -18.899 1.00 43.41 302 CYS A C 1
ATOM 2362 O O . CYS A 1 302 ? -16.503 -6.642 -19.423 1.00 43.41 302 CYS A O 1
ATOM 2364 N N . GLN A 1 303 ? -17.383 -8.640 -19.001 1.00 39.69 303 GLN A N 1
ATOM 2365 C CA . GLN A 1 303 ? -18.625 -8.342 -19.742 1.00 39.69 303 GLN A CA 1
ATOM 2366 C C . GLN A 1 303 ? -19.602 -7.400 -19.009 1.00 39.69 303 GLN A C 1
ATOM 2368 O O . GLN A 1 303 ? -20.579 -6.952 -19.605 1.00 39.69 303 GLN A O 1
ATOM 2373 N N . SER A 1 304 ? -19.350 -7.026 -17.750 1.00 41.78 304 SER A N 1
ATOM 2374 C CA . SER A 1 304 ? -20.253 -6.152 -16.981 1.00 41.78 304 SER A CA 1
ATOM 2375 C C . SER A 1 304 ? -19.992 -4.644 -17.137 1.00 41.78 304 SER A C 1
ATOM 2377 O O . SER A 1 304 ? -20.748 -3.842 -16.587 1.00 41.78 304 SER A O 1
ATOM 2379 N N . ALA A 1 305 ? -18.962 -4.225 -17.888 1.00 44.25 305 ALA A N 1
ATOM 2380 C CA . ALA A 1 305 ? -18.531 -2.819 -17.932 1.00 44.25 305 ALA A CA 1
ATOM 2381 C C . ALA A 1 305 ? -18.485 -2.165 -19.327 1.00 44.25 305 ALA A C 1
ATOM 2383 O O . ALA A 1 305 ? -18.084 -1.003 -19.434 1.00 44.25 305 ALA A O 1
ATOM 2384 N N . GLN A 1 306 ? -18.914 -2.840 -20.398 1.00 35.62 306 GLN A N 1
ATOM 2385 C CA . GLN A 1 306 ? -18.979 -2.196 -21.714 1.00 35.62 306 GLN A CA 1
ATOM 2386 C C . GLN A 1 306 ? -20.224 -1.309 -21.828 1.00 35.62 306 GLN A C 1
ATOM 2388 O O . GLN A 1 306 ? -21.319 -1.757 -22.160 1.00 35.62 306 GLN A O 1
ATOM 2393 N N . VAL A 1 307 ? -20.040 -0.014 -21.565 1.00 45.44 307 VAL A N 1
ATOM 2394 C CA . VAL A 1 307 ? -20.964 1.030 -22.013 1.00 45.44 307 VAL A CA 1
ATOM 2395 C C . VAL A 1 307 ? -20.870 1.097 -23.534 1.00 45.44 307 VAL A C 1
ATOM 2397 O O . VAL A 1 307 ? -19.829 1.451 -24.088 1.00 45.44 307 VAL A O 1
ATOM 2400 N N . THR A 1 308 ? -21.958 0.746 -24.213 1.00 33.31 308 THR A N 1
ATOM 2401 C CA . THR A 1 308 ? -22.113 0.915 -25.659 1.00 33.31 308 THR A CA 1
ATOM 2402 C C . THR A 1 308 ? -21.839 2.379 -26.027 1.00 33.31 308 THR A C 1
ATOM 2404 O O . THR A 1 308 ? -22.483 3.265 -25.456 1.00 33.31 308 THR A O 1
ATOM 2407 N N . PRO A 1 309 ? -20.926 2.690 -26.966 1.00 35.06 309 PRO A N 1
ATOM 2408 C CA . PRO A 1 309 ? -20.762 4.060 -27.423 1.00 35.06 309 PRO A CA 1
ATOM 2409 C C . PRO A 1 309 ? -22.030 4.468 -28.179 1.00 35.06 309 PRO A C 1
ATOM 2411 O O . PRO A 1 309 ? -22.357 3.903 -29.225 1.00 35.06 309 PRO A O 1
ATOM 2414 N N . VAL A 1 310 ? -22.760 5.446 -27.643 1.00 38.50 310 VAL A N 1
ATOM 2415 C CA . VAL A 1 310 ? -23.816 6.131 -28.390 1.00 38.50 310 VAL A CA 1
ATOM 2416 C C . VAL A 1 310 ? -23.114 6.914 -29.496 1.00 38.50 310 VAL A C 1
ATOM 2418 O O . VAL A 1 310 ? -22.378 7.861 -29.221 1.00 38.50 310 VAL A O 1
ATOM 2421 N N . LYS A 1 311 ? -23.273 6.464 -30.744 1.00 33.47 311 LYS A N 1
ATOM 2422 C CA . LYS A 1 311 ? -22.844 7.229 -31.919 1.00 33.47 311 LYS A CA 1
ATOM 2423 C C . LYS A 1 311 ? -23.597 8.563 -31.931 1.00 33.47 311 LYS A C 1
ATOM 2425 O O . LYS A 1 311 ? -24.809 8.567 -31.723 1.00 33.47 311 LYS A O 1
ATOM 2430 N N . ALA A 1 312 ? -22.850 9.645 -32.145 1.00 40.34 312 ALA A N 1
ATOM 2431 C CA . ALA A 1 312 ? -23.393 10.959 -32.479 1.00 40.34 312 ALA A CA 1
ATOM 2432 C C . ALA A 1 312 ? -24.171 10.918 -33.802 1.00 40.34 312 ALA A C 1
ATOM 2434 O O . ALA A 1 312 ? -23.801 10.089 -34.671 1.00 40.34 312 ALA A O 1
#

InterPro domains:
  IPR021130 Phosphoribosyl-ATP pyrophosphohydrolase-like [PF01503] (9-92)
  IPR021130 Phosphoribosyl-ATP pyrophosphohydrolase-like [PF01503] (157-254)
  IPR023292 NTP pyrophosphohydrolase-like domain superfamily [G3DSA:1.10.3420.10] (1-133)
  IPR023292 NTP pyrophosphohydrolase-like domain superfamily [G3DSA:1.10.3420.10] (136-295)

Foldseek 3Di:
DALVLLLVLLLQLVLLLLLLLLQADFLVVSLVLLLVLLVPADFFFAPPDPPPLVLLLLLLVLLLQLLLLLLLLCQLFQAQLVLVLVLQVVLVQQLQDPVPSHFDADPVRDTHRYPPRDGRPLLVVLVVCQVPFRPPDPDDDSSNLSNCLCVLLVRDGDRHGFADHSVSSSVSSSSNSNSSLSNNSNHDGRVVSSVSSSVSSVVHDRNGRDDDPRSVSRSSNSVSSSSSSVSSCVSCVVVQADSRLVSVLQSVLSQQLQAPVPSGFDADPVSHTDRYPPRDGRPSSVLSVCCVVPNNDPPVPPPPDDDDDDDD

Radius of gyration: 20.01 Å; chains: 1; bounding box: 51×51×53 Å

Secondary structure (DSSP, 8-state):
--HHHHHHHHHHHHHHHHHHHHTTS-HHHHHHHHHHHHHHS--PPP---S-HHHHHHHHHHHHHHHHHHHHHHHHHTT--HHHHHHHHHHHHHTTS-TTTSS--B-TTSPBPPPTT-----HHHHHHHHHHH-TT--SS--HHHHHHHHHHHTT----SS--PPPHHHHHHHHHHHHHHHHHHHHTTS-HHHHHHHHHHHHHHS---PPP---HHHHHHHHHHHHHHHHHHHHHHHHTTT--HHHHHHHHHHHHHTTS-TTTSS--B-TTSPBPPPTT-----HHHHHHHHHHH-SS-TTS-TT--------

Sequence (312 aa):
MNVEEVNFIGKMILDEVMELLATVMRPEVAKDALKTYIEESKDLPILATEDNSNLIAEQADAFVDIYYYCLNAAAKKGVNLSAIFDVVHAANMAKRDPKTGQFLKREDGKIIKPAGWQPPDVRKEIENQMANGSWQQQDKRDAHHVREFTIGAGQGSPDVPSVMSEEEVKFITKMIVDEVLELFATVHDATNAKNVLKGFVDASKDIPKIDAPEVDIIAEQADAFVDIYYYCLNAAAKKGVNLSAIFDVVHAANMAKRDPKTGQFLKREDGKIIKPAGWQPPDVRAEIVRQQHNGSWPVDECQSAQVTPVKA